Protein AF-A0A226DLT6-F1 (afdb_monomer_lite)

Radius of gyration: 21.84 Å; chains: 1; bounding box: 53×70×55 Å

InterPro domains:
  IPR007541 Uncharacterised protein family, basic secretory protein [PF04450] (184-295)
  IPR011024 Gamma-crystallin-like [SSF49695] (15-74)

pLDDT: mean 81.47, std 16.36, range [29.02, 97.88]

Secondary structure (DSSP, 8-state):
------------------EEEEESSGGG-SSEEEEE-SS-EE-GGGTTT--EEEESS-EEEESSGGG-SSEEEE-SSEEEEGGGGT-TT---EEEETT-----S--EEEEE-TT---HHHHHHHHHHHHHHHHHHHHHHHHH--TTPPP-SEEEEEEETT-SSSEEEEGGGTEEEEEHHHHHH-TT--HHHHHHHHHHHH---TT--HHHHHHHHHHIIIIIIS--SS-PPPPGGGGGSTTGGGGHHHHHHHHHHHHTTTT--HHHHHHHHHHHT---TTHHHHHHSS-HHHHHHHHHH-SSS-SS--

Sequence (308 aa):
MSAFYILLVVLAPTVIGQEATIYDDVFYNGASIRVQIGSCRNIFDFNDRASSIKTDACIRLWEHADCTGRRLDVNSPGDDNLVNDDFNDALTSVSDCRIGGVSENLEIEFDYSKDSDPRLKEYANKVKPIMQSWFPLLQNILTTPFSRQLDKLKVNFDPNSEHIAAAYYWEKRIEMRSSFVTENMDDTGVMIHELTHVVQNPQGRCPGWVVEGFAEYTRRWHYEPRTTANKPRASDHMNKIEPYLGDWLLAYLESVTGPPGKPYMYLINRKCQEGTWYDNFIKDMTGKSELEWWNQMLTDNAFPWKRV

Foldseek 3Di:
DDDDDDPPPPPDPDPPFWKKKFALAFPRDHDIDIDRAWFKDFPQVCALRTFKMATQAWKKFAQDHLRDDDIDIPHHRDIDTCVVVVCHRRGTIMHHPLLPALPLAEAEAEDCPQPDPVLSVVLCVVLVVVCSVCSSNLCRLQPGNLWDHHRYAYEYAHCPDPDCKAADLVVSYIYHNNVSCSVCSPPSLVVQLNSSLNRLVFAACQDLLLSLLSSLLCSCVPPVPDQDDDDDDLCCCVDPNNNNCSVLLVLLCCVVCPDDDAPPSRVSSVCRSVNPDDQCVCCVRPVDHSSRSVVVSSVDPPPPPGDD

Structure (mmCIF, N/CA/C/O backbone):
data_AF-A0A226DLT6-F1
#
_entry.id   AF-A0A226DLT6-F1
#
loop_
_atom_site.group_PDB
_atom_site.id
_atom_site.type_symbol
_atom_site.label_atom_id
_atom_site.label_alt_id
_atom_site.label_comp_id
_atom_site.label_asym_id
_atom_site.label_entity_id
_atom_site.label_seq_id
_atom_site.pdbx_PDB_ins_code
_atom_site.Cartn_x
_atom_site.Cartn_y
_atom_site.Cartn_z
_atom_site.occupancy
_atom_site.B_iso_or_equiv
_atom_site.auth_seq_id
_atom_site.auth_comp_id
_atom_site.auth_asym_id
_atom_site.auth_atom_id
_atom_site.pdbx_PDB_model_num
ATOM 1 N N . MET A 1 1 ? -18.362 49.593 28.408 1.00 39.72 1 MET A N 1
ATOM 2 C CA . MET A 1 1 ? -18.561 48.766 27.200 1.00 39.72 1 MET A CA 1
ATOM 3 C C . MET A 1 1 ? -17.960 47.400 27.489 1.00 39.72 1 MET A C 1
ATOM 5 O O . MET A 1 1 ? -16.745 47.277 27.463 1.00 39.72 1 MET A O 1
ATOM 9 N N . SER A 1 2 ? -18.784 46.424 27.878 1.00 34.25 2 SER A N 1
ATOM 10 C CA . SER A 1 2 ? -18.337 45.048 28.138 1.00 34.25 2 SER A CA 1
ATOM 11 C C . SER A 1 2 ? -18.540 44.223 26.873 1.00 34.25 2 SER A C 1
ATOM 13 O O . SER A 1 2 ? -19.664 44.127 26.386 1.00 34.25 2 SER A O 1
ATOM 15 N N . ALA A 1 3 ? -17.461 43.666 26.330 1.00 37.44 3 ALA A N 1
ATOM 16 C CA . ALA A 1 3 ? -17.515 42.760 25.192 1.00 37.44 3 ALA A CA 1
ATOM 17 C C . ALA A 1 3 ? -17.852 41.344 25.685 1.00 37.44 3 ALA A C 1
ATOM 19 O O . ALA A 1 3 ? -17.086 40.744 26.437 1.00 37.44 3 ALA A O 1
ATOM 20 N N . PHE A 1 4 ? -19.009 40.829 25.274 1.00 35.97 4 PHE A N 1
ATOM 21 C CA . PHE A 1 4 ? -19.364 39.420 25.419 1.00 35.97 4 PHE A CA 1
ATOM 22 C C . PHE A 1 4 ? -18.650 38.622 24.323 1.00 35.97 4 PHE A C 1
ATOM 24 O O . PHE A 1 4 ? -18.905 38.832 23.139 1.00 35.97 4 PHE A O 1
ATOM 31 N N . TYR A 1 5 ? -17.769 37.701 24.711 1.00 33.47 5 TYR A N 1
ATOM 32 C CA . TYR A 1 5 ? -17.246 36.684 23.803 1.00 33.47 5 TYR A CA 1
ATOM 33 C C . TYR A 1 5 ? -18.268 35.549 23.699 1.00 33.47 5 TYR A C 1
ATOM 35 O O . TYR A 1 5 ? -18.544 34.859 24.679 1.00 33.47 5 TYR A O 1
ATOM 43 N N . ILE A 1 6 ? -18.844 35.368 22.511 1.00 34.78 6 ILE A N 1
ATOM 44 C CA . ILE A 1 6 ? -19.665 34.202 22.182 1.00 34.78 6 ILE A CA 1
ATOM 45 C C . ILE A 1 6 ? -18.706 33.049 21.876 1.00 34.78 6 ILE A C 1
ATOM 47 O O . ILE A 1 6 ? -18.005 33.062 20.866 1.00 34.78 6 ILE A O 1
ATOM 51 N N . LEU A 1 7 ? -18.659 32.066 22.775 1.00 30.94 7 LEU A N 1
ATOM 52 C CA . LEU A 1 7 ? -17.950 30.808 22.575 1.00 30.94 7 LEU A CA 1
ATOM 53 C C . LEU A 1 7 ? -18.735 29.964 21.558 1.00 30.94 7 LEU A C 1
ATOM 55 O O . LEU A 1 7 ? -19.758 29.366 21.888 1.00 30.94 7 LEU A O 1
ATOM 59 N N . LEU A 1 8 ? -18.276 29.946 20.308 1.00 29.02 8 LEU A N 1
ATOM 60 C CA . LEU A 1 8 ? -18.810 29.078 19.260 1.00 29.02 8 LEU A CA 1
ATOM 61 C C . LEU A 1 8 ? -18.246 27.664 19.466 1.00 29.02 8 LEU A C 1
ATOM 63 O O . LEU A 1 8 ? -17.109 27.372 19.101 1.00 29.02 8 LEU A O 1
ATOM 67 N N . VAL A 1 9 ? -19.034 26.790 20.093 1.00 31.17 9 VAL A N 1
ATOM 68 C CA . VAL A 1 9 ? -18.732 25.357 20.189 1.00 31.17 9 VAL A CA 1
ATOM 69 C C . VAL A 1 9 ? -19.038 24.729 18.831 1.00 31.17 9 VAL A C 1
ATOM 71 O O . VAL A 1 9 ? -20.192 24.465 18.499 1.00 31.17 9 VAL A O 1
ATOM 74 N N . VAL A 1 10 ? -18.002 24.522 18.020 1.00 33.75 10 VAL A N 1
ATOM 75 C CA . VAL A 1 10 ? -18.097 23.727 16.792 1.00 33.75 10 VAL A CA 1
ATOM 76 C C . VAL A 1 10 ? -18.113 22.257 17.205 1.00 33.75 10 VAL A C 1
ATOM 78 O O . VAL A 1 10 ? -17.078 21.681 17.530 1.00 33.75 10 VAL A O 1
ATOM 81 N N . LEU A 1 11 ? -19.301 21.654 17.234 1.00 32.31 11 LEU A N 1
ATOM 82 C CA . LEU A 1 11 ? -19.445 20.203 17.324 1.00 32.31 11 LEU A CA 1
ATOM 83 C C . LEU A 1 11 ? -18.968 19.613 15.993 1.00 32.31 11 LEU A C 1
ATOM 85 O O . LEU A 1 11 ? -19.696 19.635 15.002 1.00 32.31 11 LEU A O 1
ATOM 89 N N . ALA A 1 12 ? -17.725 19.134 15.954 1.00 31.50 12 ALA A N 1
ATOM 90 C CA . ALA A 1 12 ? -17.260 18.310 14.849 1.00 31.50 12 ALA A CA 1
ATOM 91 C C . ALA A 1 12 ? -18.140 17.047 14.803 1.00 31.50 12 ALA A C 1
ATOM 93 O O . ALA A 1 12 ? -18.265 16.378 15.834 1.00 31.50 12 ALA A O 1
ATOM 94 N N . PRO A 1 13 ? -18.779 16.712 13.668 1.00 32.47 13 PRO A N 1
ATOM 95 C CA . PRO A 1 13 ? -19.494 15.453 13.560 1.00 32.47 13 PRO A CA 1
ATOM 96 C C . PRO A 1 13 ? -18.486 14.326 13.786 1.00 32.47 13 PRO A C 1
ATOM 98 O O . PRO A 1 13 ? -17.507 14.197 13.049 1.00 32.47 13 PRO A O 1
ATOM 101 N N . THR A 1 14 ? -18.704 13.526 14.829 1.00 35.00 14 THR A N 1
ATOM 102 C CA . THR A 1 14 ? -18.002 12.258 14.992 1.00 35.00 14 THR A CA 1
ATOM 103 C C . THR A 1 14 ? -18.276 11.445 13.738 1.00 35.00 14 THR A C 1
ATOM 105 O O . THR A 1 14 ? -19.427 11.130 13.443 1.00 35.00 14 THR A O 1
ATOM 108 N N . VAL A 1 15 ? -17.232 11.155 12.961 1.00 38.16 15 VAL A N 1
ATOM 109 C CA . VAL A 1 15 ? -17.314 10.191 11.864 1.00 38.16 15 VAL A CA 1
ATOM 110 C C . VAL A 1 15 ? -17.571 8.843 12.525 1.00 38.16 15 VAL A C 1
ATOM 112 O O . VAL A 1 15 ? -16.645 8.199 13.007 1.00 38.16 15 VAL A O 1
ATOM 115 N N . ILE A 1 16 ? -18.844 8.472 12.648 1.00 46.16 16 ILE A N 1
ATOM 116 C CA . ILE A 1 16 ? -19.249 7.158 13.135 1.00 46.16 16 ILE A CA 1
ATOM 117 C C . ILE A 1 16 ? -18.768 6.172 12.068 1.00 46.16 16 ILE A C 1
ATOM 119 O O . ILE A 1 16 ? -19.193 6.247 10.913 1.00 46.16 16 ILE A O 1
ATOM 123 N N . GLY A 1 17 ? -17.794 5.332 12.422 1.00 56.22 17 GLY A N 1
ATOM 124 C CA . GLY A 1 17 ? -17.415 4.199 11.587 1.00 56.22 17 GLY A CA 1
ATOM 125 C C . GLY A 1 17 ? -18.631 3.295 11.421 1.00 56.22 17 GLY A C 1
ATOM 126 O O . GLY A 1 17 ? -19.366 3.080 12.379 1.00 56.22 17 GLY A O 1
ATOM 127 N N . GLN A 1 18 ? -18.887 2.843 10.196 1.00 72.25 18 GLN A N 1
ATOM 128 C CA . GLN A 1 18 ? -19.936 1.857 9.947 1.00 72.25 18 GLN A CA 1
ATOM 129 C C . GLN A 1 18 ? -19.535 0.558 10.648 1.00 72.25 18 GLN A C 1
ATOM 131 O O . GLN A 1 18 ? -18.369 0.166 10.576 1.00 72.25 18 GLN A O 1
ATOM 136 N N . GLU A 1 19 ? -20.461 -0.096 11.340 1.00 82.38 19 GLU A N 1
ATOM 137 C CA . GLU A 1 19 ? -20.169 -1.288 12.138 1.00 82.38 19 GLU A CA 1
ATOM 138 C C . GLU A 1 19 ? -21.041 -2.466 11.691 1.00 82.38 19 GLU A C 1
ATOM 140 O O . GLU A 1 19 ? -22.207 -2.321 11.323 1.00 82.38 19 GLU A O 1
ATOM 145 N N . ALA A 1 20 ? -20.481 -3.670 11.760 1.00 88.00 20 ALA A N 1
ATOM 146 C CA . ALA A 1 20 ? -21.267 -4.894 11.772 1.00 88.00 20 ALA A CA 1
ATOM 147 C C . ALA A 1 20 ? -20.958 -5.710 13.025 1.00 88.00 20 ALA A C 1
ATOM 149 O O . ALA A 1 20 ? -19.833 -5.719 13.530 1.00 88.00 20 ALA A O 1
ATOM 150 N N . THR A 1 21 ? -21.969 -6.408 13.525 1.00 91.19 21 THR A N 1
ATOM 151 C CA . THR A 1 21 ? -21.819 -7.435 14.553 1.00 91.19 21 THR A CA 1
ATOM 152 C C . THR A 1 21 ? -22.050 -8.790 13.905 1.00 91.19 21 THR A C 1
ATOM 154 O O . THR A 1 21 ? -23.121 -9.032 13.356 1.00 91.19 21 THR A O 1
ATOM 157 N N . ILE A 1 22 ? -21.040 -9.652 13.950 1.00 91.50 22 ILE A N 1
ATOM 158 C CA . ILE A 1 22 ? -21.063 -10.999 13.373 1.00 91.50 22 ILE A CA 1
ATOM 159 C C . ILE A 1 22 ? -21.208 -11.993 14.520 1.00 91.50 22 ILE A C 1
ATOM 161 O O . ILE A 1 22 ? -20.534 -11.839 15.540 1.00 91.50 22 ILE A O 1
ATOM 165 N N . TYR A 1 23 ? -22.076 -12.984 14.351 1.00 93.38 23 TYR A N 1
ATOM 166 C CA . TYR A 1 23 ? -22.466 -13.967 15.359 1.00 93.38 23 TYR A CA 1
ATOM 167 C C . TYR A 1 23 ? -22.125 -15.384 14.901 1.00 93.38 23 TYR A C 1
ATOM 169 O O . TYR A 1 23 ? -22.200 -15.674 13.703 1.00 93.38 23 TYR A O 1
ATOM 177 N N . ASP A 1 24 ? -21.752 -16.253 15.844 1.00 92.69 24 ASP A N 1
ATOM 178 C CA . ASP A 1 24 ? -21.372 -17.642 15.552 1.00 92.69 24 ASP A CA 1
ATOM 179 C C . ASP A 1 24 ? -22.538 -18.635 15.568 1.00 92.69 24 ASP A C 1
ATOM 181 O O . ASP A 1 24 ? -22.347 -19.829 15.371 1.00 92.69 24 ASP A O 1
ATOM 185 N N . ASP A 1 25 ? -23.748 -18.129 15.788 1.00 90.19 25 ASP A N 1
ATOM 186 C CA . ASP A 1 25 ? -24.990 -18.882 15.700 1.00 90.19 25 ASP A CA 1
ATOM 187 C C . ASP A 1 25 ? -26.012 -18.098 14.865 1.00 90.19 25 ASP A C 1
ATOM 189 O O . ASP A 1 25 ? -25.883 -16.890 14.610 1.00 90.19 25 ASP A O 1
ATOM 193 N N . VAL A 1 26 ? -27.040 -18.795 14.403 1.00 87.81 26 VAL A N 1
ATOM 194 C CA . VAL A 1 26 ? -28.162 -18.211 13.675 1.00 87.81 26 VAL A CA 1
ATOM 195 C C . VAL A 1 26 ? -29.003 -17.313 14.580 1.00 87.81 26 VAL A C 1
ATOM 197 O O . VAL A 1 26 ? -29.044 -17.448 15.807 1.00 87.81 26 VAL A O 1
ATOM 200 N N . PHE A 1 27 ? -29.730 -16.389 13.958 1.00 88.50 27 PHE A N 1
ATOM 201 C CA . PHE A 1 27 ? -30.630 -15.452 14.630 1.00 88.50 27 PHE A CA 1
ATOM 202 C C . PHE A 1 27 ? -29.934 -14.587 15.691 1.00 88.50 27 PHE A C 1
ATOM 204 O O . PHE A 1 27 ? -30.555 -14.213 16.688 1.00 88.50 27 PHE A O 1
ATOM 211 N N . TYR A 1 28 ? -28.667 -14.233 15.453 1.00 90.06 28 TYR A N 1
ATOM 212 C CA . TYR A 1 28 ? -27.890 -13.286 16.262 1.00 90.06 28 TYR A CA 1
ATOM 213 C C . TYR A 1 28 ? -27.634 -13.767 17.691 1.00 90.06 28 TYR A C 1
ATOM 215 O O . TYR A 1 28 ? -27.614 -12.974 18.637 1.00 90.06 28 TYR A O 1
ATOM 223 N N . ASN A 1 29 ? -27.473 -15.079 17.843 1.00 88.75 29 ASN A N 1
ATOM 224 C CA . ASN A 1 29 ? -27.160 -15.725 19.109 1.00 88.75 29 ASN A CA 1
ATOM 225 C C . ASN A 1 29 ? -25.672 -16.080 19.195 1.00 88.75 29 ASN A C 1
ATOM 227 O O . ASN A 1 29 ? -24.908 -15.877 18.256 1.00 88.75 29 ASN A O 1
ATOM 231 N N . GLY A 1 30 ? -25.268 -16.610 20.348 1.00 92.06 30 GLY A N 1
ATOM 232 C CA . GLY A 1 30 ? -23.916 -17.118 20.546 1.00 92.06 30 GLY A CA 1
ATOM 233 C C . GLY A 1 30 ? -22.874 -16.032 20.819 1.00 92.06 30 GLY A C 1
ATOM 234 O O . GLY A 1 30 ? -23.179 -14.941 21.315 1.00 92.06 30 GLY A O 1
ATOM 235 N N . ALA A 1 31 ? -21.615 -16.373 20.568 1.00 92.00 31 ALA A N 1
ATOM 236 C CA . ALA A 1 31 ? -20.517 -15.426 20.625 1.00 92.00 31 ALA A CA 1
ATOM 237 C C . ALA A 1 31 ? -20.622 -14.447 19.453 1.00 92.00 31 ALA A C 1
ATOM 239 O O . ALA A 1 31 ? -21.138 -14.766 18.386 1.00 92.00 31 ALA A O 1
ATOM 240 N N . SER A 1 32 ? -20.107 -13.235 19.648 1.00 92.50 32 SER A N 1
ATOM 241 C CA . SER A 1 32 ? -20.144 -12.217 18.605 1.00 92.50 32 SER A CA 1
ATOM 242 C C . SER A 1 32 ? -18.880 -11.382 18.582 1.00 92.50 32 SER A C 1
ATOM 244 O O . SER A 1 32 ? -18.298 -11.111 19.637 1.00 92.50 32 SER A O 1
ATOM 246 N N . ILE A 1 33 ? -18.523 -10.893 17.401 1.00 89.06 33 ILE A N 1
ATOM 247 C CA . ILE A 1 33 ? -17.489 -9.877 17.217 1.00 89.06 33 ILE A CA 1
ATOM 248 C C . ILE A 1 33 ? -18.081 -8.630 16.575 1.00 89.06 33 ILE A C 1
ATOM 250 O O . ILE A 1 33 ? -18.960 -8.705 15.720 1.00 89.06 33 ILE A O 1
ATOM 254 N N . ARG A 1 34 ? -17.567 -7.465 16.972 1.00 88.44 34 ARG A N 1
ATOM 255 C CA . ARG A 1 34 ? -17.839 -6.208 16.272 1.00 88.44 34 ARG A CA 1
ATOM 256 C C . ARG A 1 34 ? -16.706 -5.902 15.313 1.00 88.44 34 ARG A C 1
ATOM 258 O O . ARG A 1 34 ? -15.533 -5.900 15.696 1.00 88.44 34 ARG A O 1
ATOM 265 N N . VAL A 1 35 ? -17.067 -5.607 14.078 1.00 83.69 35 VAL A N 1
ATOM 266 C CA . VAL A 1 35 ? -16.145 -5.226 13.016 1.00 83.69 35 VAL A CA 1
ATOM 267 C C . VAL A 1 35 ? -16.505 -3.843 12.506 1.00 83.69 35 VAL A C 1
ATOM 269 O O . VAL A 1 35 ? -17.653 -3.551 12.193 1.00 83.69 35 VAL A O 1
ATOM 272 N N . GLN A 1 36 ? -15.494 -2.984 12.425 1.00 78.88 36 GLN A N 1
ATOM 273 C CA . GLN A 1 36 ? -15.599 -1.734 11.686 1.00 78.88 36 GLN A CA 1
ATOM 274 C C . GLN A 1 36 ? -15.559 -2.064 10.196 1.00 78.88 36 GLN A C 1
ATOM 276 O O . GLN A 1 36 ? -14.626 -2.728 9.738 1.00 78.88 36 GLN A O 1
ATOM 281 N N . ILE A 1 37 ? -16.556 -1.596 9.461 1.00 72.06 37 ILE A N 1
ATOM 282 C CA . ILE A 1 37 ? -16.660 -1.724 8.012 1.00 72.06 37 ILE A CA 1
ATOM 283 C C . ILE A 1 37 ? -15.729 -0.681 7.382 1.00 72.06 37 ILE A C 1
ATOM 285 O O . ILE A 1 37 ? -15.829 0.520 7.647 1.00 72.06 37 ILE A O 1
ATOM 289 N N . GLY A 1 38 ? -14.781 -1.153 6.574 1.00 72.31 38 GLY A N 1
ATOM 290 C CA . GLY A 1 38 ? -13.712 -0.339 5.995 1.00 72.31 38 GLY A CA 1
ATOM 291 C C . GLY A 1 38 ? -12.896 -1.122 4.968 1.00 72.31 38 GLY A C 1
ATOM 292 O O . GLY A 1 38 ? -13.475 -1.833 4.149 1.00 72.31 38 GLY A O 1
ATOM 293 N N . SER A 1 39 ? -11.564 -0.994 5.001 1.00 69.25 39 SER A N 1
ATOM 294 C CA . SER A 1 39 ? -10.658 -1.811 4.175 1.00 69.25 39 SER A CA 1
ATOM 295 C C . SER A 1 39 ? -10.851 -3.307 4.414 1.00 69.25 39 SER A C 1
ATOM 297 O O . SER A 1 39 ? -11.440 -3.718 5.417 1.00 69.25 39 SER A O 1
ATOM 299 N N . CYS A 1 40 ? -10.306 -4.114 3.503 1.00 74.94 40 CYS A N 1
ATOM 300 C CA . CYS A 1 40 ? -10.227 -5.547 3.713 1.00 74.94 40 CYS A CA 1
ATOM 301 C C . CYS A 1 40 ? -9.586 -5.871 5.069 1.00 74.94 40 CYS A C 1
ATOM 303 O O . CYS A 1 40 ? -8.559 -5.291 5.435 1.00 74.94 40 CYS A O 1
ATOM 305 N N . ARG A 1 41 ? -10.188 -6.796 5.815 1.00 77.56 41 ARG A N 1
ATOM 306 C CA . ARG A 1 41 ? -9.676 -7.240 7.107 1.00 77.56 41 ARG A CA 1
ATOM 307 C C . ARG A 1 41 ? -9.980 -8.709 7.358 1.00 77.56 41 ARG A C 1
ATOM 309 O O . ARG A 1 41 ? -11.137 -9.116 7.334 1.00 77.56 41 ARG A O 1
ATOM 316 N N . ASN A 1 42 ? -8.949 -9.455 7.742 1.00 76.69 42 ASN A N 1
ATOM 317 C CA . ASN A 1 42 ? -9.084 -10.810 8.270 1.00 76.69 42 ASN A CA 1
ATOM 318 C C . ASN A 1 42 ? -9.693 -10.808 9.676 1.00 76.69 42 ASN A C 1
ATOM 320 O O . ASN A 1 42 ? -9.336 -9.982 10.525 1.00 76.69 42 ASN A O 1
ATOM 324 N N . ILE A 1 43 ? -10.585 -11.760 9.933 1.00 81.88 43 ILE A N 1
ATOM 325 C CA . ILE A 1 43 ? -11.261 -11.951 11.219 1.00 81.88 43 ILE A CA 1
ATOM 326 C C . ILE A 1 43 ? -10.957 -13.340 11.785 1.00 81.88 43 ILE A C 1
ATOM 328 O O . ILE A 1 43 ? -11.857 -14.097 12.121 1.00 81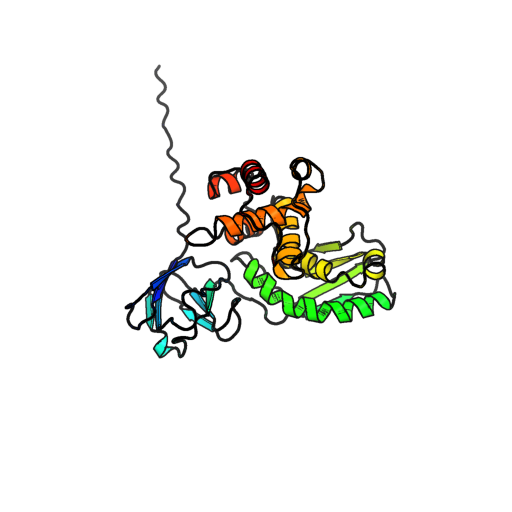.88 43 ILE A O 1
ATOM 332 N N . PHE A 1 44 ? -9.666 -13.667 11.911 1.00 73.69 44 PHE A N 1
ATOM 333 C CA . PHE A 1 44 ? -9.192 -15.006 12.288 1.00 73.69 44 PHE A CA 1
ATOM 334 C C . PHE A 1 44 ? -9.783 -15.554 13.596 1.00 73.69 44 PHE A C 1
ATOM 336 O O . PHE A 1 44 ? -10.025 -16.753 13.698 1.00 73.69 44 PHE A O 1
ATOM 343 N N . ASP A 1 45 ? -10.097 -14.688 14.563 1.00 72.50 45 ASP A N 1
ATOM 344 C CA . ASP A 1 45 ? -10.740 -15.083 15.829 1.00 72.50 45 ASP A CA 1
ATOM 345 C C . ASP A 1 45 ? -12.187 -15.598 15.648 1.00 72.50 45 ASP A C 1
ATOM 347 O O . ASP A 1 45 ? -12.797 -16.131 16.579 1.00 72.50 45 ASP A O 1
ATOM 351 N N . PHE A 1 46 ? -12.740 -15.431 14.447 1.00 76.44 46 PHE A N 1
ATOM 352 C CA . PHE A 1 46 ? -14.099 -15.787 14.045 1.00 76.44 46 PHE A CA 1
ATOM 353 C C . PHE A 1 46 ? -14.146 -16.556 12.715 1.00 76.44 46 PHE A C 1
ATOM 355 O O . PHE A 1 46 ? -15.206 -16.662 12.098 1.00 76.44 46 PHE A O 1
ATOM 362 N N . ASN A 1 47 ? -12.991 -17.081 12.291 1.00 79.12 47 ASN A N 1
ATOM 363 C CA . ASN A 1 47 ? -12.828 -17.848 11.064 1.00 79.12 47 ASN A CA 1
ATOM 364 C C . ASN A 1 47 ? -13.746 -19.071 11.046 1.00 79.12 47 ASN A C 1
ATOM 366 O O . ASN A 1 47 ? -13.746 -19.826 12.019 1.00 79.12 47 ASN A O 1
ATOM 370 N N . ASP A 1 48 ? -14.465 -19.274 9.945 1.00 83.19 48 ASP A N 1
ATOM 371 C CA . ASP A 1 48 ? -15.337 -20.433 9.712 1.00 83.19 48 ASP A CA 1
ATOM 372 C C . ASP A 1 48 ? -16.363 -20.679 10.828 1.00 83.19 48 ASP A C 1
ATOM 374 O O . ASP A 1 48 ? -16.666 -21.811 11.199 1.00 83.19 48 ASP A O 1
ATOM 378 N N . ARG A 1 49 ? -16.862 -19.592 11.424 1.00 88.31 49 ARG A N 1
ATOM 379 C CA . ARG A 1 49 ? -17.853 -19.655 12.509 1.00 88.31 49 ARG A CA 1
ATOM 380 C C . ARG A 1 49 ? -19.076 -18.788 12.276 1.00 88.31 49 ARG A C 1
ATOM 382 O O . ARG A 1 49 ? -20.044 -18.901 13.010 1.00 88.31 49 ARG A O 1
ATOM 389 N N . ALA A 1 50 ? -19.020 -17.850 11.333 1.00 89.88 50 ALA A N 1
ATOM 390 C CA . ALA A 1 50 ? -20.089 -16.876 11.170 1.00 89.88 50 ALA A CA 1
ATOM 391 C C . ALA A 1 50 ? -21.367 -17.534 10.635 1.00 89.88 50 ALA A C 1
ATOM 393 O O . ALA A 1 50 ? -21.374 -18.097 9.542 1.00 89.88 50 ALA A O 1
ATOM 394 N N . SER A 1 51 ? -22.458 -17.371 11.380 1.00 91.69 51 SER A N 1
ATOM 395 C CA . SER A 1 51 ? -23.777 -17.923 11.050 1.00 91.69 51 SER A CA 1
ATOM 396 C C . SER A 1 51 ? -24.846 -16.837 10.865 1.00 91.69 51 SER A C 1
ATOM 398 O O . SER A 1 51 ? -25.828 -17.038 10.146 1.00 91.69 51 SER A O 1
ATOM 400 N N . SER A 1 52 ? -24.667 -15.653 11.463 1.00 91.94 52 SER A N 1
ATOM 401 C CA . SER A 1 52 ? -25.542 -14.494 11.235 1.00 91.94 52 SER A CA 1
ATOM 402 C C . SER A 1 52 ? -24.821 -13.158 11.435 1.00 91.94 52 SER A C 1
ATOM 404 O O . SER A 1 52 ? -23.752 -13.087 12.048 1.00 91.94 52 SER A O 1
ATOM 406 N N . ILE A 1 53 ? -25.383 -12.082 10.886 1.00 91.44 53 ILE A N 1
ATOM 407 C CA . ILE A 1 53 ? -24.782 -10.747 10.904 1.00 91.44 53 ILE A CA 1
ATOM 408 C C . ILE A 1 53 ? -25.835 -9.650 11.070 1.00 91.44 53 ILE A C 1
ATOM 410 O O . ILE A 1 53 ? -26.912 -9.698 10.481 1.00 91.44 53 ILE A O 1
ATOM 414 N N . LYS A 1 54 ? -25.493 -8.634 11.865 1.00 90.69 54 LYS A N 1
ATOM 415 C CA . LYS A 1 54 ? -26.221 -7.366 11.957 1.00 90.69 54 LYS A CA 1
ATOM 416 C C . LYS A 1 54 ? -25.354 -6.239 11.451 1.00 90.69 54 LYS A C 1
ATOM 418 O O . LYS A 1 54 ? -24.232 -6.080 11.932 1.00 90.69 54 LYS A O 1
ATOM 423 N N . THR A 1 55 ? -25.873 -5.412 10.560 1.00 86.19 55 THR A N 1
ATOM 424 C CA . THR A 1 55 ? -25.151 -4.227 10.093 1.00 86.19 55 THR A CA 1
ATOM 425 C C . THR A 1 55 ? -26.099 -3.071 9.811 1.00 86.19 55 THR A C 1
ATOM 427 O O . THR A 1 55 ? -27.282 -3.278 9.549 1.00 86.19 55 THR A O 1
ATOM 430 N N . ASP A 1 56 ? -25.590 -1.846 9.907 1.00 79.31 56 ASP A N 1
ATOM 431 C CA . ASP A 1 56 ? -26.278 -0.609 9.535 1.00 79.31 56 ASP A CA 1
ATOM 432 C C . ASP A 1 56 ? -25.842 -0.075 8.159 1.00 79.31 56 ASP A C 1
ATOM 434 O O . ASP A 1 56 ? -26.353 0.945 7.685 1.00 79.31 56 ASP A O 1
ATOM 438 N N . ALA A 1 57 ? -24.913 -0.769 7.503 1.00 75.69 57 ALA A N 1
ATOM 439 C CA . ALA A 1 57 ? -24.340 -0.389 6.227 1.00 75.69 57 ALA A CA 1
ATOM 440 C C . ALA A 1 57 ? -23.971 -1.620 5.397 1.00 75.69 57 ALA A C 1
ATOM 442 O O . ALA A 1 57 ? -24.107 -2.754 5.832 1.00 75.69 57 ALA A O 1
ATOM 443 N N . CYS A 1 58 ? -23.510 -1.404 4.169 1.00 82.56 58 CYS A N 1
ATOM 444 C CA . CYS A 1 58 ? -23.132 -2.529 3.333 1.00 82.56 58 CYS A CA 1
ATOM 445 C C . CYS A 1 58 ? -21.787 -3.116 3.766 1.00 82.56 58 CYS A C 1
ATOM 447 O O . CYS A 1 58 ? -20.771 -2.412 3.752 1.00 82.56 58 CYS A O 1
ATOM 449 N N . ILE A 1 59 ? -21.771 -4.413 4.061 1.00 86.88 59 ILE A N 1
ATOM 450 C CA . ILE A 1 59 ? -20.555 -5.183 4.319 1.00 86.88 59 ILE A CA 1
ATOM 451 C C . ILE A 1 59 ? -20.440 -6.337 3.324 1.00 86.88 59 ILE A C 1
ATOM 453 O O . ILE A 1 59 ? -21.407 -7.036 3.035 1.00 86.88 59 ILE A O 1
ATOM 457 N N . ARG A 1 60 ? -19.237 -6.532 2.790 1.00 88.19 60 ARG A N 1
ATOM 458 C CA . ARG A 1 60 ? -18.874 -7.677 1.964 1.00 88.19 60 ARG A CA 1
ATOM 459 C C . ARG A 1 60 ? -18.123 -8.690 2.814 1.00 88.19 60 ARG A C 1
ATOM 461 O O . ARG A 1 60 ? -17.138 -8.355 3.470 1.00 88.19 60 ARG A O 1
ATOM 468 N N . LEU A 1 61 ? -18.603 -9.919 2.772 1.00 90.06 61 LEU A N 1
ATOM 469 C CA . LEU A 1 61 ? -18.064 -11.095 3.435 1.00 90.06 61 LEU A CA 1
ATOM 470 C C . LEU A 1 61 ? -17.229 -11.894 2.438 1.00 90.06 61 LEU A C 1
ATOM 472 O O . LEU A 1 61 ? -17.622 -12.002 1.276 1.00 90.06 61 LEU A O 1
ATOM 476 N N . TRP A 1 62 ? -16.108 -12.454 2.881 1.00 88.12 62 TRP A N 1
ATOM 477 C CA . TRP A 1 62 ? -15.180 -13.205 2.039 1.00 88.12 62 TRP A CA 1
ATOM 478 C C . TRP A 1 62 ? -14.811 -14.543 2.666 1.00 88.12 62 TRP A C 1
ATOM 480 O O . TRP A 1 62 ? -14.540 -14.635 3.868 1.00 88.12 62 TRP A O 1
ATOM 490 N N . GLU A 1 63 ? -14.789 -15.564 1.818 1.00 86.50 63 GLU A N 1
ATOM 491 C CA . GLU A 1 63 ? -14.555 -16.951 2.206 1.00 86.50 63 GLU A CA 1
ATOM 492 C C . GLU A 1 63 ? -13.111 -17.205 2.638 1.00 86.50 63 GLU A C 1
ATOM 494 O O . GLU A 1 63 ? -12.834 -18.064 3.467 1.00 86.50 63 GLU A O 1
ATOM 499 N N . HIS A 1 64 ? -12.164 -16.457 2.078 1.00 75.19 64 HIS A N 1
ATOM 500 C CA . HIS A 1 64 ? -10.748 -16.625 2.367 1.00 75.19 64 HIS A CA 1
ATOM 501 C C . HIS A 1 64 ? -10.150 -15.376 2.998 1.00 75.19 64 HIS A C 1
ATOM 503 O O . HIS A 1 64 ? -10.767 -14.307 3.075 1.00 75.19 64 HIS A O 1
ATOM 509 N N . ALA A 1 65 ? -8.921 -15.535 3.480 1.00 65.25 65 ALA A N 1
ATOM 510 C CA . ALA A 1 65 ? -8.127 -14.421 3.951 1.00 65.25 65 ALA A CA 1
ATOM 511 C C . ALA A 1 65 ? -7.892 -13.419 2.817 1.00 65.25 65 ALA A C 1
ATOM 513 O O . ALA A 1 65 ? -7.966 -13.740 1.626 1.00 65.25 65 ALA A O 1
ATOM 514 N N . ASP A 1 66 ? -7.623 -12.189 3.224 1.00 64.69 66 ASP A N 1
ATOM 515 C CA . ASP A 1 66 ? -7.263 -11.084 2.357 1.00 64.69 66 ASP A CA 1
ATOM 516 C C . ASP A 1 66 ? -8.334 -10.852 1.288 1.00 64.69 66 ASP A C 1
ATOM 518 O O . ASP A 1 66 ? -8.034 -10.625 0.126 1.00 64.69 66 ASP A O 1
ATOM 522 N N . CYS A 1 67 ? -9.608 -10.947 1.665 1.00 73.50 67 CYS A N 1
ATOM 523 C CA . CYS A 1 67 ? -10.740 -10.619 0.805 1.00 73.50 67 CYS A CA 1
ATOM 524 C C . CYS A 1 67 ? -10.671 -11.281 -0.571 1.00 73.50 67 CYS A C 1
ATOM 526 O O . CYS A 1 67 ? -10.865 -10.644 -1.608 1.00 73.50 67 CYS A O 1
ATOM 528 N N . THR A 1 68 ? -10.349 -12.571 -0.557 1.00 67.12 68 THR A N 1
ATOM 529 C CA . THR A 1 68 ? -10.297 -13.427 -1.737 1.00 67.12 68 THR A CA 1
ATOM 530 C C . THR A 1 68 ? -11.347 -14.534 -1.644 1.00 67.12 68 THR A C 1
ATOM 532 O O . THR A 1 68 ? -12.009 -14.714 -0.618 1.00 67.12 68 THR A O 1
ATOM 535 N N . GLY A 1 69 ? -11.507 -15.286 -2.733 1.00 75.50 69 GLY A N 1
ATOM 536 C CA . GLY A 1 69 ? -12.457 -16.393 -2.803 1.00 75.50 69 GLY A CA 1
ATOM 537 C C . GLY A 1 69 ? -13.895 -15.931 -3.021 1.00 75.50 69 GLY A C 1
ATOM 538 O O . GLY A 1 69 ? -14.155 -14.851 -3.565 1.00 75.50 69 GLY A O 1
ATOM 539 N N . ARG A 1 70 ? -14.847 -16.780 -2.630 1.00 83.94 70 ARG A N 1
ATOM 540 C CA . ARG A 1 70 ? -16.270 -16.465 -2.745 1.00 83.94 70 ARG A CA 1
ATOM 541 C C . ARG A 1 70 ? -16.631 -15.288 -1.841 1.00 83.94 70 ARG A C 1
ATOM 543 O O . ARG A 1 70 ? -16.069 -15.118 -0.760 1.00 83.94 70 ARG A O 1
ATOM 550 N N . ARG A 1 71 ? -17.598 -14.484 -2.287 1.00 88.62 71 ARG A N 1
ATOM 551 C CA . ARG A 1 71 ? -18.054 -13.293 -1.566 1.00 88.62 71 ARG A CA 1
ATOM 552 C C . ARG A 1 71 ? -19.567 -13.203 -1.457 1.00 88.62 71 ARG A C 1
ATOM 554 O O . ARG A 1 71 ? -20.270 -13.632 -2.372 1.00 88.62 71 ARG A O 1
ATOM 561 N N . LEU A 1 72 ? -20.032 -12.576 -0.383 1.00 88.75 72 LEU A N 1
ATOM 562 C CA . LEU A 1 72 ? -21.432 -12.234 -0.154 1.00 88.75 72 LEU A CA 1
ATOM 563 C C . LEU A 1 72 ? -21.540 -10.765 0.261 1.00 88.75 72 LEU A C 1
ATOM 565 O O . LEU A 1 72 ? -20.915 -10.344 1.232 1.00 88.75 72 LEU A O 1
ATOM 569 N N . ASP A 1 73 ? -22.343 -9.994 -0.470 1.00 87.75 73 ASP A N 1
ATOM 570 C CA . ASP A 1 73 ? -22.609 -8.593 -0.147 1.00 87.75 73 ASP A CA 1
ATOM 571 C C . ASP A 1 73 ? -23.907 -8.502 0.657 1.00 87.75 73 ASP A C 1
ATOM 573 O O . ASP A 1 73 ? -25.000 -8.732 0.133 1.00 87.75 73 ASP A O 1
ATOM 577 N N . VAL A 1 74 ? -23.782 -8.123 1.923 1.00 88.06 74 VAL A N 1
ATOM 578 C CA . VAL A 1 74 ? -24.893 -7.883 2.844 1.00 88.06 74 VAL A CA 1
ATOM 579 C C . VAL A 1 74 ? -25.299 -6.419 2.680 1.00 88.06 74 VAL A C 1
ATOM 581 O O . VAL A 1 74 ? -24.641 -5.508 3.180 1.00 88.06 74 VAL A O 1
ATOM 584 N N . ASN A 1 75 ? -26.329 -6.191 1.860 1.00 71.06 75 ASN A N 1
ATOM 585 C CA . ASN A 1 75 ? -26.597 -4.911 1.190 1.00 71.06 75 ASN A CA 1
ATOM 586 C C . ASN A 1 75 ? -27.615 -3.987 1.885 1.00 71.06 75 ASN A C 1
ATOM 588 O O . ASN A 1 75 ? -28.114 -3.051 1.254 1.00 71.06 75 ASN A O 1
ATOM 592 N N . SER A 1 76 ? -27.984 -4.193 3.150 1.00 61.78 76 SER A N 1
ATOM 593 C CA . SER A 1 76 ? -28.985 -3.333 3.806 1.00 61.78 76 SER A CA 1
ATOM 594 C C . SER A 1 76 ? -28.828 -3.266 5.326 1.00 61.78 76 SER A C 1
ATOM 596 O O . SER A 1 76 ? -28.363 -4.236 5.916 1.00 61.78 76 SER A O 1
ATOM 598 N N . PRO A 1 77 ? -29.260 -2.157 5.970 1.00 56.62 77 PRO A N 1
ATOM 599 C CA . PRO A 1 77 ? -29.451 -2.110 7.413 1.00 56.62 77 PRO A CA 1
ATOM 600 C C . PRO A 1 77 ? -30.428 -3.217 7.807 1.00 56.62 77 PRO A C 1
ATOM 602 O O . PRO A 1 77 ? -31.605 -3.162 7.439 1.00 56.62 77 PRO A O 1
ATOM 605 N N . GLY A 1 78 ? -29.935 -4.250 8.475 1.00 58.91 78 GLY A N 1
ATOM 606 C CA . GLY A 1 78 ? -30.684 -5.487 8.580 1.00 58.91 78 GLY A CA 1
ATOM 607 C C . GLY A 1 78 ? -29.970 -6.594 9.333 1.00 58.91 78 GLY A C 1
ATOM 608 O O . GLY A 1 78 ? -28.794 -6.515 9.690 1.00 58.91 78 GLY A O 1
ATOM 609 N N . ASP A 1 79 ? -30.779 -7.604 9.585 1.00 66.88 79 ASP A N 1
ATOM 610 C CA . ASP A 1 79 ? -30.517 -8.814 10.332 1.00 66.88 79 ASP A CA 1
ATOM 611 C C . ASP A 1 79 ? -30.487 -9.931 9.264 1.00 66.88 79 ASP A C 1
ATOM 613 O O . ASP A 1 79 ? -31.557 -10.302 8.774 1.00 66.88 79 ASP A O 1
ATOM 617 N N . ASP A 1 80 ? -29.305 -10.463 8.914 1.00 77.50 80 ASP A N 1
ATOM 618 C CA . ASP A 1 80 ? -29.151 -11.557 7.935 1.00 77.50 80 ASP A CA 1
ATOM 619 C C . ASP A 1 80 ? -28.617 -12.861 8.557 1.00 77.50 80 ASP A C 1
ATOM 621 O O . ASP A 1 80 ? -27.707 -12.869 9.391 1.00 77.50 80 ASP A O 1
ATOM 625 N N . ASN A 1 81 ? -29.176 -13.992 8.111 1.00 85.19 81 ASN A N 1
ATOM 626 C CA . ASN A 1 81 ? -28.737 -15.345 8.468 1.00 85.19 81 ASN A CA 1
ATOM 627 C C . ASN A 1 81 ? -27.957 -15.965 7.307 1.00 85.19 81 ASN A C 1
ATOM 629 O O . ASN A 1 81 ? -28.550 -16.324 6.290 1.00 85.19 81 ASN A O 1
ATOM 633 N N . LEU A 1 82 ? -26.660 -16.194 7.511 1.00 86.06 82 LEU A N 1
ATOM 634 C CA . LEU A 1 82 ? -25.725 -16.634 6.469 1.00 86.06 82 LEU A CA 1
ATOM 635 C C . LEU A 1 82 ? -25.985 -18.067 5.983 1.00 86.06 82 LEU A C 1
ATOM 637 O O . LEU A 1 82 ? -25.579 -18.432 4.880 1.00 86.06 82 LEU A O 1
ATOM 641 N N . VAL A 1 83 ? -26.712 -18.864 6.773 1.00 78.62 83 VAL A N 1
ATOM 642 C CA . VAL A 1 83 ? -27.210 -20.198 6.389 1.00 78.62 83 VAL A CA 1
ATOM 643 C C . VAL A 1 83 ? -28.041 -20.155 5.113 1.00 78.62 83 VAL A C 1
ATOM 645 O O . VAL A 1 83 ? -27.953 -21.069 4.297 1.00 78.62 83 VAL A O 1
ATOM 648 N N . ASN A 1 84 ? -28.829 -19.099 4.915 1.00 80.50 84 ASN A N 1
ATOM 649 C CA . ASN A 1 84 ? -29.701 -19.001 3.747 1.00 80.50 84 ASN A CA 1
ATOM 650 C C . ASN A 1 84 ? -28.944 -18.598 2.473 1.00 80.50 84 ASN A C 1
ATOM 652 O O . ASN A 1 84 ? -29.458 -18.807 1.376 1.00 80.50 84 ASN A O 1
ATOM 656 N N . ASP A 1 85 ? -27.727 -18.075 2.624 1.00 79.88 85 ASP A N 1
ATOM 657 C CA . ASP A 1 85 ? -26.890 -17.547 1.544 1.00 79.88 85 ASP A CA 1
ATOM 658 C C . ASP A 1 85 ? -25.694 -18.458 1.219 1.00 79.88 85 ASP A C 1
ATOM 660 O O . ASP A 1 85 ? -24.751 -18.044 0.541 1.00 79.88 85 ASP A O 1
ATOM 664 N N . ASP A 1 86 ? -25.712 -19.701 1.719 1.00 85.31 86 ASP A N 1
ATOM 665 C CA . ASP A 1 86 ? -24.621 -20.678 1.581 1.00 85.31 86 ASP A CA 1
ATOM 666 C C . ASP A 1 86 ? -23.276 -20.144 2.119 1.00 85.31 86 ASP A C 1
ATOM 668 O O . ASP A 1 86 ? -22.207 -20.558 1.686 1.00 85.31 86 ASP A O 1
ATOM 672 N N . PHE A 1 87 ? -23.291 -19.167 3.032 1.00 87.75 87 PHE A N 1
ATOM 673 C CA . PHE A 1 87 ? -22.092 -18.509 3.585 1.00 87.75 87 PHE A CA 1
ATOM 674 C C . PHE A 1 87 ? -21.883 -18.823 5.073 1.00 87.75 87 PHE A C 1
ATOM 676 O O . PHE A 1 87 ? -21.095 -18.168 5.755 1.00 87.75 87 PHE A O 1
ATOM 683 N N . ASN A 1 88 ? -22.605 -19.826 5.578 1.00 88.19 88 ASN A N 1
ATOM 684 C CA . ASN A 1 88 ? -22.467 -20.318 6.940 1.00 88.19 88 ASN A CA 1
ATOM 685 C C . ASN A 1 88 ? -21.085 -20.923 7.163 1.00 88.19 88 ASN A C 1
ATOM 687 O O . ASN A 1 88 ? -20.649 -21.746 6.360 1.00 88.19 88 ASN A O 1
ATOM 691 N N . ASP A 1 89 ? -20.436 -20.543 8.261 1.00 87.75 89 ASP A N 1
ATOM 692 C CA . ASP A 1 89 ? -19.131 -21.073 8.666 1.00 87.75 89 ASP A CA 1
ATOM 693 C C . ASP A 1 89 ? -18.067 -20.977 7.560 1.00 87.75 89 ASP A C 1
ATOM 695 O O . ASP A 1 89 ? -17.156 -21.793 7.491 1.00 87.75 89 ASP A O 1
ATOM 699 N N . ALA A 1 90 ? -18.183 -19.973 6.688 1.00 88.62 90 ALA A N 1
ATOM 700 C CA . ALA A 1 90 ? -17.249 -19.740 5.585 1.00 88.62 90 ALA A CA 1
ATOM 701 C C . ALA A 1 90 ? -16.457 -18.436 5.748 1.00 88.62 90 ALA A C 1
ATOM 703 O O . ALA A 1 90 ? -15.530 -18.163 4.998 1.00 88.62 90 ALA A O 1
ATOM 704 N N . LEU A 1 91 ? -16.859 -17.561 6.672 1.00 89.25 91 LEU A N 1
ATOM 705 C CA . LEU A 1 91 ? -16.319 -16.211 6.751 1.00 89.25 91 LEU A CA 1
ATOM 706 C C . LEU A 1 91 ? -14.892 -16.185 7.317 1.00 89.25 91 LEU A C 1
ATOM 708 O O . LEU A 1 91 ? -14.685 -16.505 8.487 1.00 89.25 91 LEU A O 1
ATOM 712 N N . THR A 1 92 ? -13.952 -15.664 6.527 1.00 84.38 92 THR A N 1
ATOM 713 C CA . THR A 1 92 ? -12.554 -15.449 6.938 1.00 84.38 92 THR A CA 1
ATOM 714 C C . THR A 1 92 ? -12.167 -13.967 6.963 1.00 84.38 92 THR A C 1
ATOM 716 O O . THR A 1 92 ? -11.362 -13.537 7.799 1.00 84.38 92 THR A O 1
ATOM 719 N N . SER A 1 93 ? -12.728 -13.145 6.069 1.00 84.31 93 SER A N 1
ATOM 720 C CA . SER A 1 93 ? -12.420 -11.710 6.005 1.00 84.31 93 SER A CA 1
ATOM 721 C C . SER A 1 93 ? -13.606 -10.849 5.565 1.00 84.31 93 SER A C 1
ATOM 723 O O . SER A 1 93 ? -14.588 -11.338 5.011 1.00 84.31 93 SER A O 1
ATOM 725 N N . VAL A 1 94 ? -13.553 -9.550 5.863 1.00 87.50 94 VAL A N 1
ATOM 726 C CA . VAL A 1 94 ? -14.626 -8.587 5.572 1.00 87.50 94 VAL A CA 1
ATOM 727 C C . VAL A 1 94 ? -14.091 -7.324 4.911 1.00 87.50 94 VAL A C 1
ATOM 729 O O . VAL A 1 94 ? -12.953 -6.926 5.153 1.00 87.50 94 VAL A O 1
ATOM 732 N N . SER A 1 95 ? -14.921 -6.658 4.112 1.00 80.25 95 SER A N 1
ATOM 733 C CA . SER A 1 95 ? -14.626 -5.346 3.529 1.00 80.25 95 SER A CA 1
ATOM 734 C C . SER A 1 95 ? -15.896 -4.502 3.378 1.00 80.25 95 SER A C 1
ATOM 736 O O . SER A 1 95 ? -17.010 -5.008 3.453 1.00 80.25 95 SER A O 1
ATOM 738 N N . ASP A 1 96 ? -15.760 -3.206 3.120 1.00 79.62 96 ASP A N 1
ATOM 739 C CA . ASP A 1 96 ? -16.873 -2.355 2.675 1.00 79.62 96 ASP A CA 1
ATOM 740 C C . ASP A 1 96 ? -17.324 -2.772 1.260 1.00 79.62 96 ASP A C 1
ATOM 742 O O . ASP A 1 96 ? -16.488 -3.038 0.394 1.00 79.62 96 ASP A O 1
ATOM 746 N N . CYS A 1 97 ? -18.628 -2.828 0.979 1.00 76.19 97 CYS A N 1
ATOM 747 C CA . CYS A 1 97 ? -19.113 -3.169 -0.370 1.00 76.19 97 CYS A CA 1
ATOM 748 C C . CYS A 1 97 ? -18.735 -2.130 -1.434 1.00 76.19 97 CYS A C 1
ATOM 750 O O . CYS A 1 97 ? -18.617 -2.459 -2.618 1.00 76.19 97 CYS A O 1
ATOM 752 N N . ARG A 1 98 ? -18.556 -0.868 -1.014 1.00 63.50 98 ARG A N 1
ATOM 753 C CA . ARG A 1 98 ? -18.112 0.259 -1.851 1.00 63.50 98 ARG A CA 1
ATOM 754 C C . ARG A 1 98 ? -16.627 0.205 -2.155 1.00 63.50 98 ARG A C 1
ATOM 756 O O . ARG A 1 98 ? -16.162 1.011 -2.959 1.00 63.50 98 ARG A O 1
ATOM 763 N N . ILE A 1 99 ? -15.892 -0.745 -1.574 1.00 60.25 99 ILE A N 1
ATOM 764 C CA . ILE A 1 99 ? -14.653 -1.234 -2.177 1.00 60.25 99 ILE A CA 1
ATOM 765 C C . ILE A 1 99 ? -15.067 -1.955 -3.470 1.00 60.25 99 ILE A C 1
ATOM 767 O O . ILE A 1 99 ? -15.214 -3.175 -3.563 1.00 60.25 99 ILE A O 1
ATOM 771 N N . GLY A 1 100 ? -15.404 -1.133 -4.460 1.00 44.91 100 GLY A N 1
ATOM 772 C CA . GLY A 1 100 ? -15.757 -1.518 -5.807 1.00 44.91 100 GLY A CA 1
ATOM 773 C C . GLY A 1 100 ? -14.473 -1.707 -6.592 1.00 44.91 100 GLY A C 1
ATOM 774 O O . GLY A 1 100 ? -13.636 -0.812 -6.649 1.00 44.91 100 GLY A O 1
ATOM 775 N N . GLY A 1 101 ? -14.327 -2.872 -7.213 1.00 49.78 101 GLY A N 1
ATOM 776 C CA . GLY A 1 101 ? -13.276 -3.087 -8.199 1.00 49.78 101 GLY A CA 1
ATOM 777 C C . GLY A 1 101 ? -11.900 -3.372 -7.610 1.00 49.78 101 GLY A C 1
ATOM 778 O O . GLY A 1 101 ? -10.909 -2.848 -8.120 1.00 49.78 101 GLY A O 1
ATOM 779 N N . VAL A 1 102 ? -11.824 -4.264 -6.613 1.00 52.19 102 VAL A N 1
ATOM 780 C CA . VAL A 1 102 ? -10.636 -5.124 -6.532 1.00 52.19 102 VAL A CA 1
ATOM 781 C C . VAL A 1 102 ? -10.589 -5.839 -7.884 1.00 52.19 102 VAL A C 1
ATOM 783 O O . VAL A 1 102 ? -11.481 -6.634 -8.189 1.00 52.19 102 VAL A O 1
ATOM 786 N N . SER A 1 103 ? -9.693 -5.418 -8.775 1.00 54.69 103 SER A N 1
ATOM 787 C CA . SER A 1 103 ? -9.609 -6.047 -10.087 1.00 54.69 103 SER A CA 1
ATOM 788 C C . SER A 1 103 ? -8.748 -7.270 -9.872 1.00 54.69 103 SER A C 1
ATOM 790 O O . SER A 1 103 ? -7.546 -7.152 -9.669 1.00 54.69 103 SER A O 1
ATOM 792 N N . GLU A 1 104 ? -9.357 -8.452 -9.897 1.00 62.16 104 GLU A N 1
ATOM 793 C CA . GLU A 1 104 ? -8.600 -9.707 -9.800 1.00 62.16 104 GLU A CA 1
ATOM 794 C C . GLU A 1 104 ? -7.571 -9.825 -10.932 1.00 62.16 104 GLU A C 1
ATOM 796 O O . GLU A 1 104 ? -6.557 -10.501 -10.796 1.00 62.16 104 GLU A O 1
ATOM 801 N N . ASN A 1 105 ? -7.814 -9.118 -12.042 1.00 74.81 105 ASN A N 1
ATOM 802 C CA . ASN A 1 105 ? -6.962 -9.121 -13.214 1.00 74.81 105 ASN A CA 1
ATOM 803 C C . ASN A 1 105 ? -6.394 -7.722 -13.475 1.00 74.81 105 ASN A C 1
ATOM 805 O O . ASN A 1 105 ? -7.133 -6.788 -13.793 1.00 74.81 105 ASN A O 1
ATOM 809 N N . LEU A 1 106 ? -5.070 -7.597 -13.382 1.00 89.25 106 LEU A N 1
ATOM 810 C CA . LEU A 1 106 ? -4.316 -6.439 -13.852 1.00 89.25 106 LEU A CA 1
ATOM 811 C C . LEU A 1 106 ? -3.616 -6.794 -15.168 1.00 89.25 106 LEU A C 1
ATOM 813 O O . LEU A 1 106 ? -2.728 -7.653 -15.206 1.00 89.25 106 LEU A O 1
ATOM 817 N N . GLU A 1 107 ? -3.987 -6.135 -16.262 1.00 94.50 107 GLU A N 1
ATOM 818 C CA . GLU A 1 107 ? -3.231 -6.206 -17.511 1.00 94.50 107 GLU A CA 1
ATOM 819 C C . GLU A 1 107 ? -1.996 -5.304 -17.406 1.00 94.50 107 GLU A C 1
ATOM 821 O O . GLU A 1 107 ? -2.117 -4.097 -17.218 1.00 94.50 107 GLU A O 1
ATOM 826 N N . ILE A 1 108 ? -0.801 -5.882 -17.539 1.00 97.06 108 ILE A N 1
ATOM 827 C CA . ILE A 1 108 ? 0.454 -5.120 -17.504 1.00 97.06 108 ILE A CA 1
ATOM 828 C C . ILE A 1 108 ? 1.114 -5.147 -18.881 1.00 97.06 108 ILE A C 1
ATOM 830 O O . ILE A 1 108 ? 1.446 -6.222 -19.402 1.00 97.06 108 ILE A O 1
ATOM 834 N N . GLU A 1 109 ? 1.328 -3.965 -19.446 1.00 97.88 109 GLU A N 1
ATOM 835 C CA . GLU A 1 109 ? 2.046 -3.737 -20.697 1.00 97.88 109 GLU A CA 1
ATOM 836 C C . GLU A 1 109 ? 3.414 -3.119 -20.388 1.00 97.88 109 GLU A C 1
ATOM 838 O O . GLU A 1 109 ? 3.492 -2.071 -19.753 1.00 97.88 109 GLU A O 1
ATOM 843 N N . PHE A 1 110 ? 4.490 -3.765 -20.835 1.00 97.56 110 PHE A N 1
ATOM 844 C CA . PHE A 1 110 ? 5.845 -3.226 -20.719 1.00 97.56 110 PHE A CA 1
ATOM 845 C C . PHE A 1 110 ? 6.262 -2.590 -22.046 1.00 97.56 110 PHE A C 1
ATOM 847 O O . PHE A 1 110 ? 6.157 -3.233 -23.094 1.00 97.56 110 PHE A O 1
ATOM 854 N N . ASP A 1 111 ? 6.752 -1.355 -21.985 1.00 96.19 111 ASP A N 1
ATOM 855 C CA . ASP A 1 111 ? 7.232 -0.576 -23.120 1.00 96.19 111 ASP A CA 1
ATOM 856 C C . ASP A 1 111 ? 8.767 -0.490 -23.109 1.00 96.19 111 ASP A C 1
ATOM 858 O O . ASP A 1 111 ? 9.382 0.023 -22.170 1.00 96.19 111 ASP A O 1
ATOM 862 N N . TYR A 1 112 ? 9.365 -0.987 -24.192 1.00 95.19 112 TYR A N 1
ATOM 863 C CA . TYR A 1 112 ? 10.810 -1.022 -24.455 1.00 95.19 112 TYR A CA 1
ATOM 864 C C . TYR A 1 112 ? 11.201 -0.084 -25.607 1.00 95.19 112 TYR A C 1
ATOM 866 O O . TYR A 1 112 ? 12.300 -0.167 -26.148 1.00 95.19 112 TYR A O 1
ATOM 874 N N . SER A 1 113 ? 10.292 0.779 -26.064 1.00 94.81 113 SER A N 1
ATOM 875 C CA . SER A 1 113 ? 10.511 1.626 -27.243 1.00 94.81 113 SER A CA 1
ATOM 876 C C . SER A 1 113 ? 11.662 2.619 -27.067 1.00 94.81 113 SER A C 1
ATOM 878 O O . SER A 1 113 ? 12.286 3.010 -28.054 1.00 94.81 113 SER A O 1
ATOM 880 N N . LYS A 1 114 ? 11.964 3.005 -25.821 1.00 95.00 114 LYS A N 1
ATOM 881 C CA . LYS A 1 114 ? 13.063 3.915 -25.471 1.00 95.00 114 LYS A CA 1
ATOM 882 C C . LYS A 1 114 ? 14.378 3.203 -25.146 1.00 95.00 114 LYS A C 1
ATOM 884 O O . LYS A 1 114 ? 15.422 3.850 -25.182 1.00 95.00 114 LYS A O 1
ATOM 889 N N . ASP A 1 115 ? 14.343 1.903 -24.853 1.00 94.75 115 ASP A N 1
ATOM 890 C CA . ASP A 1 115 ? 15.530 1.095 -24.575 1.00 94.75 115 ASP A CA 1
ATOM 891 C C . ASP A 1 115 ? 15.303 -0.375 -24.942 1.00 94.75 115 ASP A C 1
ATOM 893 O O . ASP A 1 115 ? 14.419 -1.047 -24.413 1.00 94.75 115 ASP A O 1
ATOM 897 N N . SER A 1 116 ? 16.138 -0.868 -25.855 1.00 92.38 116 SER A N 1
ATOM 898 C CA . SER A 1 116 ? 16.021 -2.205 -26.442 1.00 92.38 116 SER A CA 1
ATOM 899 C C . SER A 1 116 ? 16.941 -3.247 -25.800 1.00 92.38 116 SER A C 1
ATOM 901 O O . SER A 1 116 ? 17.079 -4.342 -26.353 1.00 92.38 116 SER A O 1
ATOM 903 N N . ASP A 1 117 ? 17.565 -2.945 -24.653 1.00 96.19 117 ASP A N 1
ATOM 904 C CA . ASP A 1 117 ? 18.370 -3.925 -23.916 1.00 96.19 117 ASP A CA 1
ATOM 905 C C . ASP A 1 117 ? 17.533 -5.188 -23.602 1.00 96.19 117 ASP A C 1
ATOM 907 O O . ASP A 1 117 ? 16.499 -5.109 -22.927 1.00 96.19 117 ASP A O 1
ATOM 911 N N . PRO A 1 118 ? 17.952 -6.382 -24.068 1.00 96.44 118 PRO A N 1
ATOM 912 C CA . PRO A 1 118 ? 17.183 -7.612 -23.888 1.00 96.44 118 PRO A CA 1
ATOM 913 C C . PRO A 1 118 ? 16.968 -7.992 -22.415 1.00 96.44 118 PRO A C 1
ATOM 915 O O . PRO A 1 118 ? 15.981 -8.667 -22.107 1.00 96.44 118 PRO A O 1
ATOM 918 N N . ARG A 1 119 ? 17.829 -7.531 -21.498 1.00 97.06 119 ARG A N 1
ATOM 919 C CA . ARG A 1 119 ? 17.690 -7.758 -20.050 1.00 97.06 119 ARG A CA 1
ATOM 920 C C . ARG A 1 119 ? 16.450 -7.083 -19.474 1.00 97.06 119 ARG A C 1
ATOM 922 O O . ARG A 1 119 ? 15.874 -7.598 -18.521 1.00 97.06 119 ARG A O 1
ATOM 929 N N . LEU A 1 120 ? 15.983 -5.983 -20.070 1.00 97.69 120 LEU A N 1
ATOM 930 C CA . LEU A 1 120 ? 14.734 -5.331 -19.660 1.00 97.69 120 LEU A CA 1
ATOM 931 C C . LEU A 1 120 ? 13.534 -6.245 -19.910 1.00 97.69 120 LEU A C 1
ATOM 933 O O . LEU A 1 120 ? 12.644 -6.354 -19.070 1.00 97.69 120 LEU A O 1
ATOM 937 N N . LYS A 1 121 ? 13.528 -6.953 -21.045 1.00 97.56 121 LYS A N 1
ATOM 938 C CA . LYS A 1 121 ? 12.481 -7.930 -21.368 1.00 97.56 121 LYS A CA 1
ATOM 939 C C . LYS A 1 121 ? 12.541 -9.149 -20.453 1.00 97.56 121 LYS A C 1
ATOM 941 O O . LYS A 1 121 ? 11.498 -9.659 -20.047 1.00 97.56 121 LYS A O 1
ATOM 946 N N . GLU A 1 122 ? 13.741 -9.613 -20.118 1.00 97.25 122 GLU A N 1
ATOM 947 C CA . GLU A 1 122 ? 13.934 -10.676 -19.127 1.00 97.25 122 GLU A CA 1
ATOM 948 C C . GLU A 1 122 ? 13.384 -10.266 -17.754 1.00 97.25 122 GLU A C 1
ATOM 950 O O . GLU A 1 122 ? 12.574 -10.990 -17.173 1.00 97.25 122 GLU A O 1
ATOM 955 N N . TYR A 1 123 ? 13.745 -9.070 -17.285 1.00 97.62 123 TYR A N 1
ATOM 956 C CA . TYR A 1 123 ? 13.246 -8.516 -16.032 1.00 97.62 123 TYR A CA 1
ATOM 957 C C . TYR A 1 123 ? 11.720 -8.389 -16.040 1.00 97.62 123 TYR A C 1
ATOM 959 O O . TYR A 1 123 ? 11.058 -8.886 -15.134 1.00 97.62 123 TYR A O 1
ATOM 967 N N . ALA A 1 124 ? 11.135 -7.812 -17.090 1.00 97.81 124 ALA A N 1
ATOM 968 C CA . ALA A 1 124 ? 9.689 -7.680 -17.234 1.00 97.81 124 ALA A CA 1
ATOM 969 C C . ALA A 1 124 ? 8.950 -9.026 -17.202 1.00 97.81 124 ALA A C 1
ATOM 971 O O . ALA A 1 124 ? 7.922 -9.148 -16.535 1.00 97.81 124 ALA A O 1
ATOM 972 N N . ASN A 1 125 ? 9.480 -10.055 -17.872 1.00 97.50 125 ASN A N 1
ATOM 973 C CA . ASN A 1 125 ? 8.915 -11.406 -17.817 1.00 97.50 125 ASN A CA 1
ATOM 974 C C . ASN A 1 125 ? 8.936 -11.979 -16.392 1.00 97.50 125 ASN A C 1
ATOM 976 O O . ASN A 1 125 ? 8.009 -12.695 -16.015 1.00 97.50 125 ASN A O 1
ATOM 980 N N . LYS A 1 126 ? 9.968 -11.654 -15.604 1.00 97.00 126 LYS A N 1
ATOM 981 C CA . LYS A 1 126 ? 10.095 -12.048 -14.195 1.00 97.00 126 LYS A CA 1
ATOM 982 C C . LYS A 1 126 ? 9.106 -11.297 -13.300 1.00 97.00 126 LYS A C 1
ATOM 984 O O . LYS A 1 126 ? 8.417 -11.930 -12.505 1.00 97.00 126 LYS A O 1
ATOM 989 N N . VAL A 1 127 ? 9.006 -9.971 -13.423 1.00 97.06 127 VAL A N 1
ATOM 990 C CA . VAL A 1 127 ? 8.197 -9.151 -12.501 1.00 97.06 127 VAL A CA 1
ATOM 991 C C . VAL A 1 127 ? 6.711 -9.111 -12.838 1.00 97.06 127 VAL A C 1
ATOM 993 O O . VAL A 1 127 ? 5.901 -8.956 -11.930 1.00 97.06 127 VAL A O 1
ATOM 996 N N . LYS A 1 128 ? 6.316 -9.286 -14.104 1.00 97.12 128 LYS A N 1
ATOM 997 C CA . LYS A 1 128 ? 4.903 -9.261 -14.513 1.00 97.12 128 LYS A CA 1
ATOM 998 C C . LYS A 1 128 ? 4.009 -10.198 -13.685 1.00 97.12 128 LYS A C 1
ATOM 1000 O O . LYS A 1 128 ? 3.042 -9.694 -13.114 1.00 97.12 128 LYS A O 1
ATOM 1005 N N . PRO A 1 129 ? 4.294 -11.512 -13.573 1.00 92.00 129 PRO A N 1
ATOM 1006 C CA . PRO A 1 129 ? 3.452 -12.405 -12.778 1.00 92.00 129 PRO A CA 1
ATOM 1007 C C . PRO A 1 129 ? 3.445 -12.034 -11.288 1.00 92.00 129 PRO A C 1
ATOM 1009 O O . PRO A 1 129 ? 2.406 -12.156 -10.648 1.00 92.00 129 PRO A O 1
ATOM 1012 N N . ILE A 1 130 ? 4.561 -11.521 -10.755 1.00 93.50 130 ILE A N 1
ATOM 1013 C CA . ILE A 1 130 ? 4.672 -11.070 -9.359 1.00 93.50 130 ILE A CA 1
ATOM 1014 C C . ILE A 1 130 ? 3.753 -9.869 -9.115 1.00 93.50 130 ILE A C 1
ATOM 1016 O O . ILE A 1 130 ? 2.952 -9.875 -8.186 1.00 93.50 130 ILE A O 1
ATOM 1020 N N . MET A 1 131 ? 3.818 -8.849 -9.971 1.00 95.69 131 MET A N 1
ATOM 1021 C CA . MET A 1 131 ? 2.951 -7.674 -9.873 1.00 95.69 131 MET A CA 1
ATOM 1022 C C . MET A 1 131 ? 1.473 -8.056 -9.979 1.00 95.69 131 MET A C 1
ATOM 1024 O O . MET A 1 131 ? 0.654 -7.543 -9.223 1.00 95.69 131 MET A O 1
ATOM 1028 N N . GLN A 1 132 ? 1.130 -8.973 -10.886 1.00 91.19 132 GLN A N 1
ATOM 1029 C CA . GLN A 1 132 ? -0.243 -9.450 -11.044 1.00 91.19 132 GLN A CA 1
ATOM 1030 C C . GLN A 1 132 ? -0.742 -10.193 -9.800 1.00 91.19 132 GLN A C 1
ATOM 1032 O O . GLN A 1 132 ? -1.861 -9.937 -9.367 1.00 91.19 132 GLN A O 1
ATOM 1037 N N . SER A 1 133 ? 0.077 -11.055 -9.187 1.00 84.88 133 SER A N 1
ATOM 1038 C CA . SER A 1 133 ? -0.316 -11.765 -7.963 1.00 84.88 133 SER A CA 1
ATOM 1039 C C . SER A 1 133 ? -0.396 -10.848 -6.743 1.00 84.88 133 SER A C 1
ATOM 1041 O O . SER A 1 133 ? -1.213 -11.072 -5.856 1.00 84.88 133 SER A O 1
ATOM 1043 N N . TRP A 1 134 ? 0.452 -9.819 -6.684 1.00 87.38 134 TRP A N 1
ATOM 1044 C CA . TRP A 1 134 ? 0.486 -8.873 -5.568 1.00 87.38 134 TRP A CA 1
ATOM 1045 C C . TRP A 1 134 ? -0.565 -7.779 -5.657 1.00 87.38 134 TRP A C 1
ATOM 1047 O O . TRP A 1 134 ? -0.947 -7.227 -4.630 1.00 87.38 134 TRP A O 1
ATOM 1057 N N . PHE A 1 135 ? -1.053 -7.462 -6.852 1.00 89.88 135 PHE A N 1
ATOM 1058 C CA . PHE A 1 135 ? -2.010 -6.382 -7.037 1.00 89.88 135 PHE A CA 1
ATOM 1059 C C . PHE A 1 135 ? -3.275 -6.521 -6.158 1.00 89.88 135 PHE A C 1
ATOM 1061 O O . PHE A 1 135 ? -3.573 -5.559 -5.446 1.00 89.88 135 PHE A O 1
ATOM 1068 N N . PRO A 1 136 ? -3.958 -7.684 -6.078 1.00 79.06 136 PRO A N 1
ATOM 1069 C CA . PRO A 1 136 ? -5.075 -7.863 -5.146 1.00 79.06 136 PRO A CA 1
ATOM 1070 C C . PRO A 1 136 ? -4.676 -7.664 -3.675 1.00 79.06 136 PRO A C 1
ATOM 1072 O O . PRO A 1 136 ? -5.391 -6.999 -2.931 1.00 79.06 136 PRO A O 1
ATOM 1075 N N . LEU A 1 137 ? -3.499 -8.149 -3.260 1.00 79.94 137 LEU A N 1
ATOM 1076 C CA . LEU A 1 137 ? -3.002 -7.984 -1.886 1.00 79.94 137 LEU A CA 1
ATOM 1077 C C . LEU A 1 137 ? -2.757 -6.510 -1.540 1.00 79.94 137 LEU A C 1
ATOM 1079 O O . LEU A 1 137 ? -3.149 -6.041 -0.472 1.00 79.94 137 LEU A O 1
ATOM 1083 N N . LEU A 1 138 ? -2.167 -5.748 -2.464 1.00 87.38 138 LEU A N 1
ATOM 1084 C CA . LEU A 1 138 ? -1.999 -4.303 -2.307 1.00 87.38 138 LEU A CA 1
ATOM 1085 C C . LEU A 1 138 ? -3.351 -3.596 -2.210 1.00 87.38 138 LEU A C 1
ATOM 1087 O O . LEU A 1 138 ? -3.525 -2.707 -1.376 1.00 87.38 138 LEU A O 1
ATOM 1091 N N . GLN A 1 139 ? -4.328 -4.012 -3.018 1.00 81.38 139 GLN A N 1
ATOM 1092 C CA . GLN A 1 139 ? -5.688 -3.494 -2.924 1.00 81.38 139 GLN A CA 1
ATOM 1093 C C . GLN A 1 139 ? -6.317 -3.805 -1.561 1.00 81.38 139 GLN A C 1
ATOM 1095 O O . GLN A 1 139 ? -6.981 -2.934 -1.005 1.00 81.38 139 GLN A O 1
ATOM 1100 N N . ASN A 1 140 ? -6.064 -4.961 -0.959 1.00 74.75 140 ASN A N 1
ATOM 1101 C CA . ASN A 1 140 ? -6.582 -5.263 0.377 1.00 74.75 140 ASN A CA 1
ATOM 1102 C C . ASN A 1 140 ? -6.019 -4.340 1.456 1.00 74.75 140 ASN A C 1
ATOM 1104 O O . ASN A 1 140 ? -6.763 -3.876 2.321 1.00 74.75 140 ASN A O 1
ATOM 1108 N N . ILE A 1 141 ? -4.724 -4.038 1.372 1.00 79.81 141 ILE A N 1
ATOM 1109 C CA . ILE A 1 141 ? -4.036 -3.174 2.336 1.00 79.81 141 ILE A CA 1
ATOM 1110 C C . ILE A 1 141 ? -4.476 -1.712 2.172 1.00 79.81 141 ILE A C 1
ATOM 1112 O O . ILE A 1 141 ? -4.640 -0.992 3.158 1.00 79.81 141 ILE A O 1
ATOM 1116 N N . LEU A 1 142 ? -4.647 -1.253 0.929 1.00 85.62 142 LEU A N 1
ATOM 1117 C CA . LEU A 1 142 ? -4.696 0.176 0.615 1.00 85.62 142 LEU A CA 1
ATOM 1118 C C . LEU A 1 142 ? -6.065 0.672 0.152 1.00 85.62 142 LEU A C 1
ATOM 1120 O O . LEU A 1 142 ? -6.293 1.880 0.160 1.00 85.62 142 LEU A O 1
ATOM 1124 N N . THR A 1 143 ? -6.983 -0.194 -0.273 1.00 78.00 143 THR A N 1
ATOM 1125 C CA . THR A 1 143 ? -8.209 0.291 -0.917 1.00 78.00 143 THR A CA 1
ATOM 1126 C C . THR A 1 143 ? -9.114 1.031 0.061 1.00 78.00 143 THR A C 1
ATOM 1128 O O . THR A 1 143 ? -9.406 0.583 1.171 1.00 78.00 143 THR A O 1
ATOM 1131 N N . THR A 1 144 ? -9.595 2.182 -0.391 1.00 76.88 144 THR A N 1
ATOM 1132 C CA . THR A 1 144 ? -10.597 3.008 0.281 1.00 76.88 144 THR A CA 1
ATOM 1133 C C . THR A 1 144 ? -11.674 3.417 -0.728 1.00 76.88 144 THR A C 1
ATOM 1135 O O . THR A 1 144 ? -11.480 3.230 -1.931 1.00 76.88 144 THR A O 1
ATOM 1138 N N . PRO A 1 145 ? -12.793 4.030 -0.302 1.00 73.69 145 PRO A N 1
ATOM 1139 C CA . PRO A 1 145 ? -13.815 4.525 -1.230 1.00 73.69 145 PRO A CA 1
ATOM 1140 C C . PRO A 1 145 ? -13.316 5.538 -2.280 1.00 73.69 145 PRO A C 1
ATOM 1142 O O . PRO A 1 145 ? -14.025 5.812 -3.243 1.00 73.69 145 PRO A O 1
ATOM 1145 N N . PHE A 1 146 ? -12.119 6.111 -2.101 1.00 77.94 146 PHE A N 1
ATOM 1146 C CA . PHE A 1 146 ? -11.483 7.046 -3.041 1.00 77.94 146 PHE A CA 1
ATOM 1147 C C . PHE A 1 146 ? -10.453 6.380 -3.965 1.00 77.94 146 PHE A C 1
ATOM 1149 O O . PHE A 1 146 ? -9.829 7.046 -4.797 1.00 77.94 146 PHE A O 1
ATOM 1156 N N . SER A 1 147 ? -10.247 5.071 -3.816 1.00 79.88 147 SER A N 1
ATOM 1157 C CA . SER A 1 147 ? -9.382 4.305 -4.702 1.00 79.88 147 SER A CA 1
ATOM 1158 C C . SER A 1 147 ? -9.954 4.254 -6.108 1.00 79.88 147 SER A C 1
ATOM 1160 O O . SER A 1 147 ? -11.164 4.311 -6.329 1.00 79.88 147 SER A O 1
ATOM 1162 N N . ARG A 1 148 ? -9.056 4.149 -7.082 1.00 80.75 148 ARG A N 1
ATOM 1163 C CA . ARG A 1 148 ? -9.426 4.080 -8.490 1.00 80.75 148 ARG A CA 1
ATOM 1164 C C . ARG A 1 148 ? -9.299 2.666 -8.996 1.00 80.75 148 ARG A C 1
ATOM 1166 O O . ARG A 1 148 ? -8.365 1.953 -8.644 1.00 80.75 148 ARG A O 1
ATOM 1173 N N . GLN A 1 149 ? -10.206 2.308 -9.892 1.00 79.56 149 GLN A N 1
ATOM 1174 C CA . GLN A 1 149 ? -10.105 1.053 -10.605 1.00 79.56 149 GLN A CA 1
ATOM 1175 C C . GLN A 1 149 ? -8.863 1.058 -11.506 1.00 79.56 149 GLN A C 1
ATOM 1177 O O . GLN A 1 149 ? -8.692 1.933 -12.368 1.00 79.56 149 GLN A O 1
ATOM 1182 N N . LEU A 1 150 ? -8.021 0.047 -11.316 1.00 86.12 150 LEU A N 1
ATOM 1183 C CA . LEU A 1 150 ? -6.855 -0.226 -12.140 1.00 86.12 150 LEU A CA 1
ATOM 1184 C C . LEU A 1 150 ? -7.005 -1.624 -12.743 1.00 86.12 150 LEU A C 1
ATOM 1186 O O . LEU A 1 150 ? -6.916 -2.633 -12.060 1.00 86.12 150 LEU A O 1
ATOM 1190 N N . ASP A 1 151 ? -7.280 -1.642 -14.034 1.00 86.62 151 ASP A N 1
ATOM 1191 C CA . ASP A 1 151 ? -7.457 -2.816 -14.887 1.00 86.62 151 ASP A CA 1
ATOM 1192 C C . ASP A 1 151 ? -6.294 -2.978 -15.875 1.00 86.62 151 ASP A C 1
ATOM 1194 O O . ASP A 1 151 ? -5.994 -4.085 -16.317 1.00 86.62 151 ASP A O 1
ATOM 1198 N N . LYS A 1 152 ? -5.616 -1.867 -16.191 1.00 93.12 152 LYS A N 1
ATOM 1199 C CA . LYS A 1 152 ? -4.450 -1.800 -17.071 1.00 93.12 152 LYS A CA 1
ATOM 1200 C C . LYS A 1 152 ? -3.364 -0.921 -16.469 1.00 93.12 152 LYS A C 1
ATOM 1202 O O . LYS A 1 152 ? -3.671 0.152 -15.953 1.00 93.12 152 LYS A O 1
ATOM 1207 N N . LEU A 1 153 ? -2.114 -1.342 -16.600 1.00 96.25 153 LEU A N 1
ATOM 1208 C CA . LEU A 1 153 ? -0.928 -0.615 -16.164 1.00 96.25 153 LEU A CA 1
ATOM 1209 C C . LEU A 1 153 ? 0.142 -0.663 -17.255 1.00 96.25 153 LEU A C 1
ATOM 1211 O O . LEU A 1 153 ? 0.444 -1.733 -17.786 1.00 96.25 153 LEU A O 1
ATOM 1215 N N . LYS A 1 154 ? 0.745 0.487 -17.551 1.00 97.81 154 LYS A N 1
ATOM 1216 C CA . LYS A 1 154 ? 1.920 0.579 -18.424 1.00 97.81 154 LYS A CA 1
ATOM 1217 C C . LYS A 1 154 ? 3.192 0.700 -17.599 1.00 97.81 154 LYS A C 1
ATOM 1219 O O . LYS A 1 154 ? 3.225 1.465 -16.641 1.00 97.81 154 LYS A O 1
ATOM 1224 N N . VAL A 1 155 ? 4.237 -0.021 -17.974 1.00 97.75 155 VAL A N 1
ATOM 1225 C CA . VAL A 1 155 ? 5.565 0.092 -17.365 1.00 97.75 155 VAL A CA 1
ATOM 1226 C C . VAL A 1 155 ? 6.559 0.458 -18.452 1.00 97.75 155 VAL A C 1
ATOM 1228 O O . VAL A 1 155 ? 6.783 -0.322 -19.373 1.00 97.75 155 VAL A O 1
ATOM 1231 N N . ASN A 1 156 ? 7.160 1.635 -18.342 1.00 96.75 156 ASN A N 1
ATOM 1232 C CA . ASN A 1 156 ? 8.090 2.152 -19.333 1.00 96.75 156 ASN A CA 1
ATOM 1233 C C . ASN A 1 156 ? 9.516 2.064 -18.801 1.00 96.75 156 ASN A C 1
ATOM 1235 O O . ASN A 1 156 ? 9.789 2.544 -17.700 1.00 96.75 156 ASN A O 1
ATOM 1239 N N . PHE A 1 157 ? 10.431 1.530 -19.605 1.00 97.06 157 PHE A N 1
ATOM 1240 C CA . PHE A 1 157 ? 11.863 1.644 -19.340 1.00 97.06 157 PHE A CA 1
ATOM 1241 C C . PHE A 1 157 ? 12.425 2.838 -20.110 1.00 97.06 157 PHE A C 1
ATOM 1243 O O . PHE A 1 157 ? 12.365 2.868 -21.339 1.00 97.06 157 PHE A O 1
ATOM 1250 N N . ASP A 1 158 ? 12.923 3.845 -19.391 1.00 94.94 158 ASP A N 1
ATOM 1251 C CA . ASP A 1 158 ? 13.488 5.060 -19.980 1.00 94.94 158 ASP A CA 1
ATOM 1252 C C . ASP A 1 158 ? 14.933 5.267 -19.493 1.00 94.94 158 ASP A C 1
ATOM 1254 O O . ASP A 1 158 ? 15.157 5.480 -18.296 1.00 94.94 158 ASP A O 1
ATOM 1258 N N . PRO A 1 159 ? 15.937 5.247 -20.388 1.00 93.94 159 PRO A N 1
ATOM 1259 C CA . PRO A 1 159 ? 17.330 5.444 -19.999 1.00 93.94 159 PRO A CA 1
ATOM 1260 C C . PRO A 1 159 ? 17.606 6.882 -19.532 1.00 93.94 159 PRO A C 1
ATOM 1262 O O . PRO A 1 159 ? 18.603 7.121 -18.854 1.00 93.94 159 PRO A O 1
ATOM 1265 N N . ASN A 1 160 ? 16.719 7.828 -19.856 1.00 93.31 160 ASN A N 1
ATOM 1266 C CA . ASN A 1 160 ? 16.823 9.236 -19.489 1.00 93.31 160 ASN A CA 1
ATOM 1267 C C . ASN A 1 160 ? 15.900 9.628 -18.326 1.00 93.31 160 ASN A C 1
ATOM 1269 O O . ASN A 1 160 ? 15.791 10.819 -18.037 1.00 93.31 160 ASN A O 1
ATOM 1273 N N . SER A 1 161 ? 15.233 8.672 -17.664 1.00 90.81 161 SER A N 1
ATOM 1274 C CA . SER A 1 161 ? 14.377 8.990 -16.515 1.00 90.81 161 SER A CA 1
ATOM 1275 C C . SER A 1 161 ? 15.174 9.729 -15.435 1.00 90.81 161 SER A C 1
ATOM 1277 O O . SER A 1 161 ? 16.284 9.314 -15.083 1.00 90.81 161 SER A O 1
ATOM 1279 N N . GLU A 1 162 ? 14.629 10.821 -14.892 1.00 86.69 162 GLU A N 1
ATOM 1280 C CA . GLU A 1 162 ? 15.273 11.632 -13.843 1.00 86.69 162 GLU A CA 1
ATOM 1281 C C . GLU A 1 162 ? 15.284 10.924 -12.479 1.00 86.69 162 GLU A C 1
ATOM 1283 O O . GLU A 1 162 ? 16.181 11.149 -11.657 1.00 86.69 162 GLU A O 1
ATOM 1288 N N . HIS A 1 163 ? 14.350 9.997 -12.272 1.00 86.94 163 HIS A N 1
ATOM 1289 C CA . HIS A 1 163 ? 14.225 9.190 -11.064 1.00 86.94 163 HIS A CA 1
ATOM 1290 C C . HIS A 1 163 ? 14.722 7.761 -11.306 1.00 86.94 163 HIS A C 1
ATOM 1292 O O . HIS A 1 163 ? 14.909 7.338 -12.443 1.00 86.94 163 HIS A O 1
ATOM 1298 N N . ILE A 1 164 ? 14.990 7.015 -10.229 1.00 86.75 164 ILE A N 1
ATOM 1299 C CA . ILE A 1 164 ? 15.240 5.566 -10.333 1.00 86.75 164 ILE A CA 1
ATOM 1300 C C . ILE A 1 164 ? 13.973 4.873 -10.838 1.00 86.75 164 ILE A C 1
ATOM 1302 O O . ILE A 1 164 ? 14.029 4.028 -11.730 1.00 86.75 164 ILE A O 1
ATOM 1306 N N . ALA A 1 165 ? 12.850 5.280 -10.262 1.00 86.88 165 ALA A N 1
ATOM 1307 C CA . ALA A 1 165 ? 11.521 4.820 -10.568 1.00 86.88 165 ALA A CA 1
ATOM 1308 C C . ALA A 1 165 ? 10.522 5.931 -10.212 1.00 86.88 165 ALA A C 1
ATOM 1310 O O . ALA A 1 165 ? 10.813 6.765 -9.348 1.00 86.88 165 ALA A O 1
ATOM 1311 N N . ALA A 1 166 ? 9.401 5.992 -10.923 1.00 88.81 166 ALA A N 1
ATOM 1312 C CA . ALA A 1 166 ? 8.316 6.918 -10.633 1.00 88.81 166 ALA A CA 1
ATOM 1313 C C . ALA A 1 166 ? 6.967 6.352 -11.085 1.00 88.81 166 ALA A C 1
ATOM 1315 O O . ALA A 1 166 ? 6.800 5.922 -12.231 1.00 88.81 166 ALA A O 1
ATOM 1316 N N . ALA A 1 167 ? 5.970 6.443 -10.212 1.00 88.81 167 ALA A N 1
ATOM 1317 C CA . ALA A 1 167 ? 4.591 6.105 -10.523 1.00 88.81 167 ALA A CA 1
ATOM 1318 C C . ALA A 1 167 ? 3.761 7.347 -10.891 1.00 88.81 167 ALA A C 1
ATOM 1320 O O . ALA A 1 167 ? 3.643 8.315 -10.139 1.00 88.81 167 ALA A O 1
ATOM 1321 N N . TYR A 1 168 ? 3.096 7.277 -12.040 1.00 87.88 168 TYR A N 1
ATOM 1322 C CA . TYR A 1 168 ? 2.180 8.284 -12.565 1.00 87.88 168 TYR A CA 1
ATOM 1323 C C . TYR A 1 168 ? 0.757 7.732 -12.522 1.00 87.88 168 TYR A C 1
ATOM 1325 O O . TYR A 1 168 ? 0.232 7.176 -13.490 1.00 87.88 168 TYR A O 1
ATOM 1333 N N . TYR A 1 169 ? 0.116 7.885 -11.369 1.00 82.88 169 TYR A N 1
ATOM 1334 C CA . TYR A 1 169 ? -1.189 7.288 -11.092 1.00 82.88 169 TYR A CA 1
ATOM 1335 C C . TYR A 1 169 ? -2.299 7.715 -12.078 1.00 82.88 169 TYR A C 1
ATOM 1337 O O . TYR A 1 169 ? -3.106 6.880 -12.481 1.00 82.88 169 TYR A O 1
ATOM 1345 N N . TRP A 1 170 ? -2.345 8.986 -12.517 1.00 83.00 170 TRP A N 1
ATOM 1346 C CA . TRP A 1 170 ? -3.345 9.467 -13.493 1.00 83.00 170 TRP A CA 1
ATOM 1347 C C . TRP A 1 170 ? -3.179 8.819 -14.866 1.00 83.00 170 TRP A C 1
ATOM 1349 O O . TRP A 1 170 ? -4.156 8.631 -15.586 1.00 83.00 170 TRP A O 1
ATOM 1359 N N . GLU A 1 171 ? -1.942 8.484 -15.216 1.00 89.12 171 GLU A N 1
ATOM 1360 C CA . GLU A 1 171 ? -1.578 7.871 -16.490 1.00 89.12 171 GLU A CA 1
ATOM 1361 C C . GLU A 1 171 ? -1.627 6.343 -16.427 1.00 89.12 171 GLU A C 1
ATOM 1363 O O . GLU A 1 171 ? -1.410 5.692 -17.448 1.00 89.12 171 GLU A O 1
ATOM 1368 N N . LYS A 1 172 ? -1.905 5.766 -15.244 1.00 93.00 172 LYS A N 1
ATOM 1369 C CA . LYS A 1 172 ? -1.795 4.325 -14.982 1.00 93.00 172 LYS A CA 1
ATOM 1370 C C . LYS A 1 172 ? -0.443 3.796 -15.479 1.00 93.00 172 LYS A C 1
ATOM 1372 O O . LYS A 1 172 ? -0.379 2.822 -16.235 1.00 93.00 172 LYS A O 1
ATOM 1377 N N . ARG A 1 173 ? 0.635 4.487 -15.097 1.00 95.25 173 ARG A N 1
ATOM 1378 C CA . ARG A 1 173 ? 1.982 4.251 -15.618 1.00 95.25 173 ARG A CA 1
ATOM 1379 C C . ARG A 1 173 ? 3.02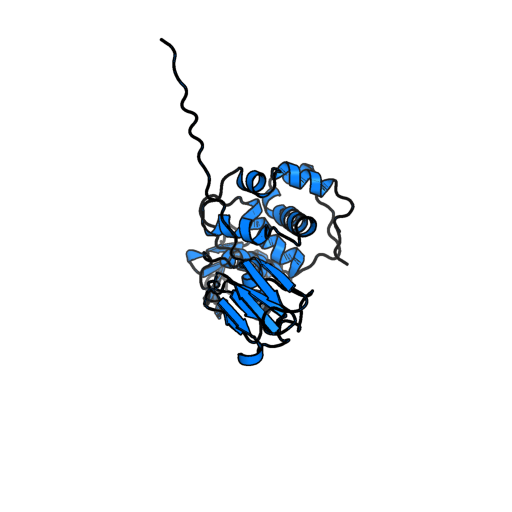2 4.195 -14.508 1.00 95.25 173 ARG A C 1
ATOM 1381 O O . ARG A 1 173 ? 2.977 5.001 -13.588 1.00 95.25 173 ARG A O 1
ATOM 1388 N N . ILE A 1 174 ? 3.978 3.288 -14.641 1.00 97.19 174 ILE A N 1
ATOM 1389 C CA . ILE A 1 174 ? 5.251 3.297 -13.919 1.00 97.19 174 ILE A CA 1
ATOM 1390 C C . ILE A 1 174 ? 6.347 3.600 -14.938 1.00 97.19 174 ILE A C 1
ATOM 1392 O O . ILE A 1 174 ? 6.325 3.086 -16.057 1.00 97.19 174 ILE A O 1
ATOM 1396 N N . GLU A 1 175 ? 7.297 4.443 -14.570 1.00 96.88 175 GLU A N 1
ATOM 1397 C CA . GLU A 1 175 ? 8.531 4.658 -15.313 1.00 96.88 175 GLU A CA 1
ATOM 1398 C C . GLU A 1 175 ? 9.709 4.165 -14.485 1.00 96.88 175 GLU A C 1
ATOM 1400 O O . GLU A 1 175 ? 9.804 4.473 -13.301 1.00 96.88 175 GLU A O 1
ATOM 1405 N N . MET A 1 176 ? 10.602 3.409 -15.111 1.00 96.31 176 MET A N 1
ATOM 1406 C CA . MET A 1 176 ? 11.808 2.870 -14.495 1.00 96.31 176 MET A CA 1
ATOM 1407 C C . MET A 1 176 ? 13.028 3.328 -15.284 1.00 96.31 176 MET A C 1
ATOM 1409 O O . MET A 1 176 ? 13.047 3.232 -16.517 1.00 96.31 176 MET A O 1
ATOM 1413 N N . ARG A 1 177 ? 14.090 3.745 -14.589 1.00 96.56 177 ARG A N 1
ATOM 1414 C CA . ARG A 1 177 ? 15.379 3.984 -15.238 1.00 96.56 177 ARG A CA 1
ATOM 1415 C C . ARG A 1 177 ? 15.985 2.662 -15.688 1.00 96.56 177 ARG A C 1
ATOM 1417 O O . ARG A 1 177 ? 16.309 1.807 -14.860 1.00 96.56 177 ARG A O 1
ATOM 1424 N N . SER A 1 178 ? 16.211 2.527 -16.992 1.00 96.44 178 SER A N 1
ATOM 1425 C CA . SER A 1 178 ? 16.739 1.296 -17.590 1.00 96.44 178 SER A CA 1
ATOM 1426 C C . SER A 1 178 ? 18.032 0.813 -16.935 1.00 96.44 178 SER A C 1
ATOM 1428 O O . SER A 1 178 ? 18.147 -0.363 -16.599 1.00 96.44 178 SER A O 1
ATOM 1430 N N . SER A 1 179 ? 18.989 1.719 -16.688 1.00 95.88 179 SER A N 1
ATOM 1431 C CA . SER A 1 179 ? 20.283 1.352 -16.102 1.00 95.88 179 SER A CA 1
ATOM 1432 C C . SER A 1 179 ? 20.120 0.701 -14.729 1.00 95.88 179 SER A C 1
ATOM 1434 O O . SER A 1 179 ? 20.670 -0.373 -14.501 1.00 95.88 179 SER A O 1
ATOM 1436 N N . PHE A 1 180 ? 19.270 1.269 -13.866 1.00 95.56 180 PHE A N 1
ATOM 1437 C CA . PHE A 1 180 ? 18.985 0.711 -12.547 1.00 95.56 180 PHE A CA 1
ATOM 1438 C C . PHE A 1 180 ? 18.408 -0.704 -12.647 1.00 95.56 180 PHE A C 1
ATOM 1440 O O . PHE A 1 180 ? 18.889 -1.601 -11.961 1.00 95.56 180 PHE A O 1
ATOM 1447 N N . VAL A 1 181 ? 17.432 -0.925 -13.532 1.00 95.50 181 VAL A N 1
ATOM 1448 C CA . VAL A 1 181 ? 16.822 -2.250 -13.736 1.00 95.50 181 VAL A CA 1
ATOM 1449 C C . VAL A 1 181 ? 17.866 -3.266 -14.195 1.00 95.50 181 VAL A C 1
ATOM 1451 O O . VAL A 1 181 ? 17.947 -4.366 -13.653 1.00 95.50 181 VAL A O 1
ATOM 1454 N N . THR A 1 182 ? 18.706 -2.896 -15.162 1.00 95.81 182 THR A N 1
ATOM 1455 C CA . THR A 1 182 ? 19.735 -3.803 -15.691 1.00 95.81 182 THR A CA 1
ATOM 1456 C C . THR A 1 182 ? 20.881 -4.083 -14.715 1.00 95.81 182 THR A C 1
ATOM 1458 O O . THR A 1 182 ? 21.539 -5.115 -14.835 1.00 95.81 182 THR A O 1
ATOM 1461 N N . GLU A 1 183 ? 21.122 -3.188 -13.757 1.00 96.38 183 GLU A N 1
ATOM 1462 C CA . GLU A 1 183 ? 22.102 -3.356 -12.677 1.00 96.38 183 GLU A CA 1
ATOM 1463 C C . GLU A 1 183 ? 21.521 -4.123 -11.477 1.00 96.38 183 GLU A C 1
ATOM 1465 O O . GLU A 1 183 ? 22.274 -4.733 -10.722 1.00 96.38 183 GLU A O 1
ATOM 1470 N N . ASN A 1 184 ? 20.192 -4.131 -11.316 1.00 95.81 184 ASN A N 1
ATOM 1471 C CA . ASN A 1 184 ? 19.483 -4.685 -10.158 1.00 95.81 184 ASN A CA 1
ATOM 1472 C C . ASN A 1 184 ? 18.385 -5.671 -10.586 1.00 95.81 184 ASN A C 1
ATOM 1474 O O . ASN A 1 184 ? 17.266 -5.634 -10.080 1.00 95.81 184 ASN A O 1
ATOM 1478 N N . MET A 1 185 ? 18.700 -6.586 -11.505 1.00 95.38 185 MET A N 1
ATOM 1479 C CA . MET A 1 185 ? 17.723 -7.526 -12.084 1.00 95.38 185 MET A CA 1
ATOM 1480 C C . MET A 1 185 ? 17.040 -8.459 -11.061 1.00 95.38 185 MET A C 1
ATOM 1482 O O . MET A 1 185 ? 16.019 -9.093 -11.358 1.00 95.38 185 MET A O 1
ATOM 1486 N N . ASP A 1 186 ? 17.596 -8.565 -9.855 1.00 94.75 186 ASP A N 1
ATOM 1487 C CA . ASP A 1 186 ? 17.028 -9.338 -8.751 1.00 94.75 186 ASP A CA 1
ATOM 1488 C C . ASP A 1 186 ? 16.149 -8.530 -7.801 1.00 94.75 186 ASP A C 1
ATOM 1490 O O . ASP A 1 186 ? 15.351 -9.129 -7.077 1.00 94.75 186 ASP A O 1
ATOM 1494 N N . ASP A 1 187 ? 16.208 -7.198 -7.854 1.00 93.88 187 ASP A N 1
ATOM 1495 C CA . ASP A 1 187 ? 15.298 -6.350 -7.094 1.00 93.88 187 ASP A CA 1
ATOM 1496 C C . ASP A 1 187 ? 13.927 -6.336 -7.774 1.00 93.88 187 ASP A C 1
ATOM 1498 O O . ASP A 1 187 ? 13.643 -5.544 -8.670 1.00 93.88 187 ASP A O 1
ATOM 1502 N N . THR A 1 188 ? 13.071 -7.263 -7.360 1.00 94.88 188 THR A N 1
ATOM 1503 C CA . THR A 1 188 ? 11.665 -7.308 -7.783 1.00 94.88 188 THR A CA 1
ATOM 1504 C C . THR A 1 188 ? 10.764 -6.462 -6.882 1.00 94.88 188 THR A C 1
ATOM 1506 O O . THR A 1 188 ? 9.707 -6.012 -7.325 1.00 94.88 188 THR A O 1
ATOM 1509 N N . GLY A 1 189 ? 11.188 -6.200 -5.641 1.00 93.94 189 GLY A N 1
ATOM 1510 C CA . GLY A 1 189 ? 10.447 -5.408 -4.666 1.00 93.94 189 GLY A CA 1
ATOM 1511 C C . GLY A 1 189 ? 10.272 -3.953 -5.075 1.00 93.94 189 GLY A C 1
ATOM 1512 O O . GLY A 1 189 ? 9.261 -3.353 -4.711 1.00 93.94 189 GLY A O 1
ATOM 1513 N N . VAL A 1 190 ? 11.173 -3.398 -5.891 1.00 94.81 190 VAL A N 1
ATOM 1514 C CA . VAL A 1 190 ? 10.984 -2.059 -6.474 1.00 94.81 190 VAL A CA 1
ATOM 1515 C C . VAL A 1 190 ? 9.688 -1.963 -7.289 1.00 94.81 190 VAL A C 1
ATOM 1517 O O . VAL A 1 190 ? 8.980 -0.969 -7.194 1.00 94.81 190 VAL A O 1
ATOM 1520 N N . MET A 1 191 ? 9.282 -3.019 -8.002 1.00 96.56 191 MET A N 1
ATOM 1521 C CA . MET A 1 191 ? 8.020 -2.995 -8.751 1.00 96.56 191 MET A CA 1
ATOM 1522 C C . MET A 1 191 ? 6.794 -3.058 -7.837 1.00 96.56 191 MET A C 1
ATOM 1524 O O . MET A 1 191 ? 5.753 -2.509 -8.186 1.00 96.56 191 MET A O 1
ATOM 1528 N N . ILE A 1 192 ? 6.905 -3.695 -6.666 1.00 95.94 192 ILE A N 1
ATOM 1529 C CA . ILE A 1 192 ? 5.849 -3.688 -5.641 1.00 95.94 192 ILE A CA 1
ATOM 1530 C C . ILE A 1 192 ? 5.750 -2.315 -4.967 1.00 95.94 192 ILE A C 1
ATOM 1532 O O . ILE A 1 192 ? 4.641 -1.828 -4.743 1.00 95.94 192 ILE A O 1
ATOM 1536 N N . HIS A 1 193 ? 6.890 -1.668 -4.709 1.00 95.75 193 HIS A N 1
ATOM 1537 C CA . HIS A 1 193 ? 6.956 -0.286 -4.232 1.00 95.75 193 HIS A CA 1
ATOM 1538 C C . HIS A 1 193 ? 6.244 0.659 -5.217 1.00 95.75 193 HIS A C 1
ATOM 1540 O O . HIS A 1 193 ? 5.306 1.358 -4.842 1.00 95.75 193 HIS A O 1
ATOM 1546 N N . GLU A 1 194 ? 6.598 0.619 -6.502 1.00 96.62 194 GLU A N 1
ATOM 1547 C CA . GLU A 1 194 ? 5.975 1.498 -7.500 1.00 96.62 194 GLU A CA 1
ATOM 1548 C C . GLU A 1 194 ? 4.498 1.173 -7.752 1.00 96.62 194 GLU A C 1
ATOM 1550 O O . GLU A 1 194 ? 3.665 2.072 -7.890 1.00 96.62 194 GLU A O 1
ATOM 1555 N N . LEU A 1 195 ? 4.129 -0.112 -7.777 1.00 96.00 195 LEU A N 1
ATOM 1556 C CA . LEU A 1 195 ? 2.727 -0.514 -7.900 1.00 96.00 195 LEU A CA 1
ATOM 1557 C C . LEU A 1 195 ? 1.899 -0.014 -6.712 1.00 96.00 195 LEU A C 1
ATOM 1559 O O . LEU A 1 195 ? 0.742 0.377 -6.890 1.00 96.00 195 LEU A O 1
ATOM 1563 N N . THR A 1 196 ? 2.497 0.031 -5.521 1.00 95.62 196 THR A N 1
ATOM 1564 C CA . THR A 1 196 ? 1.863 0.607 -4.337 1.00 95.62 196 THR A CA 1
ATOM 1565 C C . THR A 1 196 ? 1.528 2.068 -4.548 1.00 95.62 196 THR A C 1
ATOM 1567 O O . THR A 1 196 ? 0.389 2.430 -4.288 1.00 95.62 196 THR A O 1
ATOM 1570 N N . HIS A 1 197 ? 2.423 2.890 -5.096 1.00 95.56 197 HIS A N 1
ATOM 1571 C CA . HIS A 1 197 ? 2.106 4.292 -5.400 1.00 95.56 197 HIS A CA 1
ATOM 1572 C C . HIS A 1 197 ? 0.909 4.434 -6.351 1.00 95.56 197 HIS A C 1
ATOM 1574 O O . HIS A 1 197 ? 0.057 5.307 -6.155 1.00 95.56 197 HIS A O 1
ATOM 1580 N N . VAL A 1 198 ? 0.787 3.549 -7.350 1.00 94.56 198 VAL A N 1
ATOM 1581 C CA . VAL A 1 198 ? -0.363 3.547 -8.275 1.00 94.56 198 VAL A CA 1
ATOM 1582 C C . VAL A 1 198 ? -1.668 3.203 -7.549 1.00 94.56 198 VAL A C 1
ATOM 1584 O O . VAL A 1 198 ? -2.674 3.884 -7.759 1.00 94.56 198 VAL A O 1
ATOM 1587 N N . VAL A 1 199 ? -1.668 2.176 -6.692 1.00 91.62 199 VAL A N 1
ATOM 1588 C CA . VAL A 1 199 ? -2.848 1.771 -5.899 1.00 91.62 199 VAL A CA 1
ATOM 1589 C C . VAL A 1 199 ? -3.185 2.823 -4.840 1.00 91.62 199 VAL A C 1
ATOM 1591 O O . VAL A 1 199 ? -4.350 3.175 -4.644 1.00 91.62 199 VAL A O 1
ATOM 1594 N N . GLN A 1 200 ? -2.160 3.348 -4.170 1.00 92.69 200 GLN A N 1
ATOM 1595 C CA . GLN A 1 200 ? -2.264 4.355 -3.129 1.00 92.69 200 GLN A CA 1
ATOM 1596 C C . GLN A 1 200 ? -2.851 5.643 -3.689 1.00 92.69 200 GLN A C 1
ATOM 1598 O O . GLN A 1 200 ? -3.704 6.219 -3.028 1.00 92.69 200 GLN A O 1
ATOM 1603 N N . ASN A 1 201 ? -2.470 6.064 -4.899 1.00 92.25 201 ASN A N 1
ATOM 1604 C CA . ASN A 1 201 ? -3.059 7.210 -5.596 1.00 92.25 201 ASN A CA 1
ATOM 1605 C C . ASN A 1 201 ? -3.200 8.470 -4.694 1.00 92.25 201 ASN A C 1
ATOM 1607 O O . ASN A 1 201 ? -4.300 9.030 -4.569 1.00 92.25 201 ASN A O 1
ATOM 1611 N N . PRO A 1 202 ? -2.122 8.913 -4.015 1.00 92.50 202 PRO A N 1
ATOM 1612 C CA . PRO A 1 202 ? -2.201 10.020 -3.070 1.00 92.50 202 PRO A CA 1
ATOM 1613 C C . PRO A 1 202 ? -2.603 11.326 -3.771 1.00 92.50 202 PRO A C 1
ATOM 1615 O O . PRO A 1 202 ? -2.168 11.629 -4.883 1.00 92.50 202 PRO A O 1
ATOM 1618 N N . GLN A 1 203 ? -3.441 12.118 -3.102 1.00 91.31 203 GLN A N 1
ATOM 1619 C CA . GLN A 1 203 ? -3.928 13.413 -3.572 1.00 91.31 203 GLN A CA 1
ATOM 1620 C C . GLN A 1 203 ? -3.491 14.538 -2.624 1.00 91.31 203 GLN A C 1
ATOM 1622 O O . GLN A 1 203 ? -3.214 14.330 -1.440 1.00 91.31 203 GLN A O 1
ATOM 1627 N N . GLY A 1 204 ? -3.494 15.770 -3.134 1.00 89.25 204 GLY A N 1
ATOM 1628 C CA . GLY A 1 204 ? -3.302 16.969 -2.320 1.00 89.25 204 GLY A CA 1
ATOM 1629 C C . GLY A 1 204 ? -1.954 17.004 -1.593 1.00 89.25 204 GLY A C 1
ATOM 1630 O O . GLY A 1 204 ? -0.907 16.811 -2.200 1.00 89.25 204 GLY A O 1
ATOM 1631 N N . ARG A 1 205 ? -1.986 17.307 -0.290 1.00 89.00 205 ARG A N 1
ATOM 1632 C CA . ARG A 1 205 ? -0.797 17.509 0.560 1.00 89.00 205 ARG A CA 1
ATOM 1633 C C . ARG A 1 205 ? -0.424 16.269 1.383 1.00 89.00 205 ARG A C 1
ATOM 1635 O O . ARG A 1 205 ? -0.018 16.408 2.532 1.00 89.00 205 ARG A O 1
ATOM 1642 N N . CYS A 1 206 ? -0.608 15.068 0.834 1.00 92.25 206 CYS A N 1
ATOM 1643 C CA . CYS A 1 206 ? -0.178 13.845 1.515 1.00 92.25 206 CYS A CA 1
ATOM 1644 C C . CYS A 1 206 ? 1.342 13.909 1.803 1.00 92.25 206 CYS A C 1
ATOM 1646 O O . CYS A 1 206 ? 2.107 14.198 0.878 1.00 92.25 206 CYS A O 1
ATOM 1648 N N . PRO A 1 207 ? 1.804 13.684 3.048 1.00 92.00 207 PRO A N 1
ATOM 1649 C CA . PRO A 1 207 ? 3.218 13.784 3.387 1.00 92.00 207 PRO A CA 1
ATOM 1650 C C . PRO A 1 207 ? 4.042 12.712 2.685 1.00 92.00 207 PRO A C 1
ATOM 1652 O O . PRO A 1 207 ? 3.620 11.561 2.590 1.00 92.00 207 PRO A O 1
ATOM 1655 N N . GLY A 1 208 ? 5.264 13.064 2.281 1.00 90.38 208 GLY A N 1
ATOM 1656 C CA . GLY A 1 208 ? 6.176 12.128 1.620 1.00 90.38 208 GLY A CA 1
ATOM 1657 C C . GLY A 1 208 ? 6.444 10.862 2.439 1.00 90.38 208 GLY A C 1
ATOM 1658 O O . GLY A 1 208 ? 6.493 9.784 1.867 1.00 90.38 208 GLY A O 1
ATOM 1659 N N . TRP A 1 209 ? 6.529 10.956 3.772 1.00 90.44 209 TRP A N 1
ATOM 1660 C CA . TRP A 1 209 ? 6.703 9.776 4.631 1.00 90.44 209 TRP A CA 1
ATOM 1661 C C . TRP A 1 209 ? 5.499 8.840 4.635 1.00 90.44 209 TRP A C 1
ATOM 1663 O O . TRP A 1 209 ? 5.672 7.648 4.849 1.00 90.44 209 TRP A O 1
ATOM 1673 N N . VAL A 1 210 ? 4.292 9.341 4.373 1.00 92.75 210 VAL A N 1
ATOM 1674 C CA . VAL A 1 210 ? 3.107 8.491 4.223 1.00 92.75 210 VAL A CA 1
ATOM 1675 C C . VAL A 1 210 ? 3.113 7.837 2.847 1.00 92.75 210 VAL A C 1
ATOM 1677 O O . VAL A 1 210 ? 2.854 6.643 2.742 1.00 92.75 210 VAL A O 1
ATOM 1680 N N . VAL A 1 211 ? 3.431 8.600 1.797 1.00 93.88 211 VAL A N 1
ATOM 1681 C CA . VAL A 1 211 ? 3.504 8.092 0.418 1.00 93.88 211 VAL A CA 1
ATOM 1682 C C . VAL A 1 211 ? 4.570 6.998 0.305 1.00 93.88 211 VAL A C 1
ATOM 1684 O O . VAL A 1 211 ? 4.253 5.826 0.114 1.00 93.88 211 VAL A O 1
ATOM 1687 N N . GLU A 1 212 ? 5.827 7.354 0.555 1.00 93.25 212 GLU A N 1
ATOM 1688 C CA . GLU A 1 212 ? 6.958 6.422 0.515 1.00 93.25 212 GLU A CA 1
ATOM 1689 C C . GLU A 1 212 ? 6.865 5.359 1.612 1.00 93.25 212 GLU A C 1
ATOM 1691 O O . GLU A 1 212 ? 7.222 4.202 1.398 1.00 93.25 212 GLU A O 1
ATOM 1696 N N . GLY A 1 213 ? 6.330 5.713 2.783 1.00 93.25 213 GLY A N 1
ATOM 1697 C CA . GLY A 1 213 ? 6.159 4.777 3.886 1.00 93.25 213 GLY A CA 1
ATOM 1698 C C . GLY A 1 213 ? 5.206 3.639 3.555 1.00 93.25 213 GLY A C 1
ATOM 1699 O O . GLY A 1 213 ? 5.511 2.508 3.913 1.00 93.25 213 GLY A O 1
ATOM 1700 N N . PHE A 1 214 ? 4.086 3.879 2.863 1.00 93.81 214 PHE A N 1
ATOM 1701 C CA . PHE A 1 214 ? 3.187 2.796 2.444 1.00 93.81 214 PHE A CA 1
ATOM 1702 C C . PHE A 1 214 ? 3.814 1.904 1.365 1.00 93.81 214 PHE A C 1
ATOM 1704 O O . PHE A 1 214 ? 3.653 0.681 1.423 1.00 93.81 214 PHE A O 1
ATOM 1711 N N . ALA A 1 215 ? 4.550 2.488 0.418 1.00 94.56 215 ALA A N 1
ATOM 1712 C CA . ALA A 1 215 ? 5.273 1.741 -0.613 1.00 94.56 215 ALA A CA 1
ATOM 1713 C C . ALA A 1 215 ? 6.369 0.850 -0.016 1.00 94.56 215 ALA A C 1
ATOM 1715 O O . ALA A 1 215 ? 6.493 -0.330 -0.345 1.00 94.56 215 ALA A O 1
ATOM 1716 N N . GLU A 1 216 ? 7.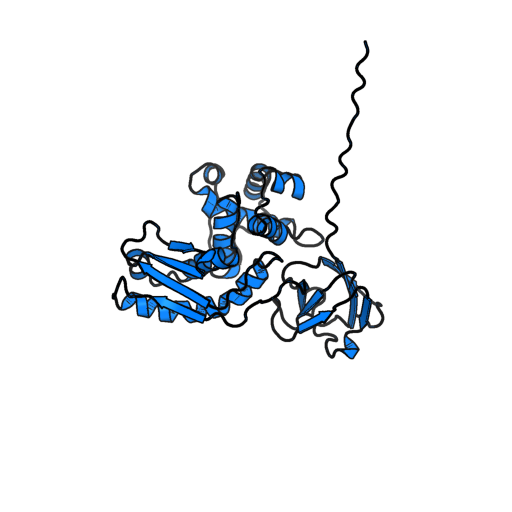103 1.373 0.958 1.00 92.00 216 GLU A N 1
ATOM 1717 C CA . GLU A 1 216 ? 8.085 0.603 1.707 1.00 92.00 216 GLU A CA 1
ATOM 1718 C C . GLU A 1 216 ? 7.445 -0.374 2.702 1.00 92.00 216 GLU A C 1
ATOM 1720 O O . GLU A 1 216 ? 7.996 -1.446 2.935 1.00 92.00 216 GLU A O 1
ATOM 1725 N N . TYR A 1 217 ? 6.277 -0.058 3.263 1.00 90.62 217 TYR A N 1
ATOM 1726 C CA . TYR A 1 217 ? 5.550 -0.931 4.183 1.00 90.62 217 TYR A CA 1
ATOM 1727 C C . TYR A 1 217 ? 5.082 -2.206 3.478 1.00 90.62 217 TYR A C 1
ATOM 1729 O O . TYR A 1 217 ? 5.401 -3.315 3.907 1.00 90.62 217 TYR A O 1
ATOM 1737 N N . THR A 1 218 ? 4.395 -2.061 2.349 1.00 91.25 218 THR A N 1
ATOM 1738 C CA . THR A 1 218 ? 3.957 -3.194 1.519 1.00 91.25 218 THR A CA 1
ATOM 1739 C C . THR A 1 218 ? 5.148 -4.007 1.011 1.00 91.25 218 THR A C 1
ATOM 1741 O O . THR A 1 218 ? 5.152 -5.234 1.129 1.00 91.25 218 THR A O 1
ATOM 1744 N N . ARG A 1 219 ? 6.215 -3.347 0.543 1.00 91.75 219 ARG A N 1
ATOM 1745 C CA . ARG A 1 219 ? 7.440 -4.032 0.123 1.00 91.75 219 ARG A CA 1
ATOM 1746 C C . ARG A 1 219 ? 8.103 -4.784 1.277 1.00 91.75 219 ARG A C 1
ATOM 1748 O O . ARG A 1 219 ? 8.316 -5.980 1.163 1.00 91.75 219 ARG A O 1
ATOM 1755 N N . ARG A 1 220 ? 8.459 -4.124 2.379 1.00 85.81 220 ARG A N 1
ATOM 1756 C CA . ARG A 1 220 ? 9.364 -4.679 3.409 1.00 85.81 220 ARG A CA 1
ATOM 1757 C C . ARG A 1 220 ? 8.705 -5.458 4.528 1.00 85.81 220 ARG A C 1
ATOM 1759 O O . ARG A 1 220 ? 9.419 -6.129 5.273 1.00 85.81 220 ARG A O 1
ATOM 1766 N N . TRP A 1 221 ? 7.397 -5.324 4.701 1.00 83.12 221 TRP A N 1
ATOM 1767 C CA . TRP A 1 221 ? 6.669 -5.999 5.776 1.00 83.12 221 TRP A CA 1
ATOM 1768 C C . TRP A 1 221 ? 5.730 -7.082 5.262 1.00 83.12 221 TRP A C 1
ATOM 1770 O O . TRP A 1 221 ? 5.355 -7.952 6.049 1.00 83.12 221 TRP A O 1
ATOM 1780 N N . HIS A 1 222 ? 5.405 -7.061 3.964 1.00 84.88 222 HIS A N 1
ATOM 1781 C CA . HIS A 1 222 ? 4.544 -8.056 3.327 1.00 84.88 222 HIS A CA 1
ATOM 1782 C C . HIS A 1 222 ? 5.270 -8.841 2.231 1.00 84.88 222 HIS A C 1
ATOM 1784 O O . HIS A 1 222 ? 5.291 -10.065 2.305 1.00 84.88 222 HIS A O 1
ATOM 1790 N N . TYR A 1 223 ? 5.890 -8.181 1.245 1.00 87.44 223 TYR A N 1
ATOM 1791 C CA . TYR A 1 223 ? 6.494 -8.886 0.100 1.00 87.44 223 TYR A CA 1
ATOM 1792 C C . TYR A 1 223 ? 7.879 -9.486 0.378 1.00 87.44 223 TYR A C 1
ATOM 1794 O O . TYR A 1 223 ? 8.105 -10.680 0.196 1.00 87.44 223 TYR A O 1
ATOM 1802 N N . GLU A 1 224 ? 8.798 -8.652 0.848 1.00 87.62 224 GLU A N 1
ATOM 1803 C CA . GLU A 1 224 ? 10.177 -8.965 1.219 1.00 87.62 224 GLU A CA 1
ATOM 1804 C C . GLU A 1 224 ? 10.339 -8.747 2.732 1.00 87.62 224 GLU A C 1
ATOM 1806 O O . GLU A 1 224 ? 11.077 -7.840 3.142 1.00 87.62 224 GLU A O 1
ATOM 1811 N N . PRO A 1 225 ? 9.636 -9.519 3.592 1.00 75.50 225 PRO A N 1
ATOM 1812 C CA . PRO A 1 225 ? 9.741 -9.363 5.034 1.00 75.50 225 PRO A CA 1
ATOM 1813 C C . PRO A 1 225 ? 11.206 -9.496 5.448 1.00 75.50 225 PRO A C 1
ATOM 1815 O O . PRO A 1 225 ? 11.826 -10.554 5.312 1.00 75.50 225 PRO A O 1
ATOM 1818 N N . ARG A 1 226 ? 11.794 -8.389 5.915 1.00 65.69 226 ARG A N 1
ATOM 1819 C CA . ARG A 1 226 ? 13.211 -8.363 6.289 1.00 65.69 226 ARG A CA 1
ATOM 1820 C C . ARG A 1 226 ? 13.454 -9.349 7.433 1.00 65.69 226 ARG A C 1
ATOM 1822 O O . ARG A 1 226 ? 12.979 -9.136 8.545 1.00 65.69 226 ARG A O 1
ATOM 1829 N N . THR A 1 227 ? 14.291 -10.356 7.199 1.00 53.91 227 THR A N 1
ATOM 1830 C CA . THR A 1 227 ? 14.765 -11.273 8.254 1.00 53.91 227 THR A CA 1
ATOM 1831 C C . THR A 1 227 ? 15.814 -10.612 9.158 1.00 53.91 227 THR A C 1
ATOM 1833 O O . THR A 1 227 ? 16.007 -11.004 10.310 1.00 53.91 227 THR A O 1
ATOM 1836 N N . THR A 1 228 ? 16.475 -9.551 8.675 1.00 49.94 228 THR A N 1
ATOM 1837 C CA . THR A 1 228 ? 17.450 -8.763 9.441 1.00 49.94 228 THR A CA 1
ATOM 1838 C C . THR A 1 228 ? 17.406 -7.287 9.051 1.00 49.94 228 THR A C 1
ATOM 1840 O O . THR A 1 228 ? 18.079 -6.854 8.118 1.00 49.94 228 THR A O 1
ATOM 1843 N N . ALA A 1 229 ? 16.639 -6.487 9.785 1.00 59.41 229 ALA A N 1
ATOM 1844 C CA . ALA A 1 229 ? 16.696 -5.035 9.688 1.00 59.41 229 ALA A CA 1
ATOM 1845 C C . ALA A 1 229 ? 17.270 -4.458 10.986 1.00 59.41 229 ALA A C 1
ATOM 1847 O O . ALA A 1 229 ? 16.867 -4.853 12.080 1.00 59.41 229 ALA A O 1
ATOM 1848 N N . ASN A 1 230 ? 18.219 -3.528 10.879 1.00 67.25 230 ASN A N 1
ATOM 1849 C CA . ASN A 1 230 ? 18.636 -2.748 12.039 1.00 67.25 230 ASN A CA 1
ATOM 1850 C C . ASN A 1 230 ? 17.540 -1.733 12.368 1.00 67.25 230 ASN A C 1
ATOM 1852 O O . ASN A 1 230 ? 17.016 -1.074 11.469 1.00 67.25 230 ASN A O 1
ATOM 1856 N N . LYS A 1 231 ? 17.228 -1.603 13.660 1.00 72.38 231 LYS A N 1
ATOM 1857 C CA . LYS A 1 231 ? 16.339 -0.568 14.191 1.00 72.38 231 LYS A CA 1
ATOM 1858 C C . LYS A 1 231 ? 16.786 0.820 13.692 1.00 72.38 231 LYS A C 1
ATOM 1860 O O . LYS A 1 231 ? 17.989 1.101 13.767 1.00 72.38 231 LYS A O 1
ATOM 1865 N N . PRO A 1 232 ? 15.866 1.682 13.213 1.00 78.75 232 PRO A N 1
ATOM 1866 C CA . PRO A 1 232 ? 16.199 3.058 12.851 1.00 78.75 232 PRO A CA 1
ATOM 1867 C C . PRO A 1 232 ? 16.825 3.817 14.027 1.00 78.75 232 PRO A C 1
ATOM 1869 O O . PRO A 1 232 ? 16.554 3.520 15.193 1.00 78.75 232 PRO A O 1
ATOM 1872 N N . ARG A 1 233 ? 17.664 4.812 13.746 1.00 76.81 233 ARG A N 1
ATOM 1873 C CA . ARG A 1 233 ? 18.239 5.700 14.768 1.00 76.81 233 ARG A CA 1
ATOM 1874 C C . ARG A 1 233 ? 17.398 6.966 14.900 1.00 76.81 233 ARG A C 1
ATOM 1876 O O . ARG A 1 233 ? 16.750 7.399 13.955 1.00 76.81 233 ARG A O 1
ATOM 1883 N N . ALA A 1 234 ? 17.475 7.619 16.060 1.00 72.44 234 ALA A N 1
ATOM 1884 C CA . ALA A 1 234 ? 16.771 8.881 16.318 1.00 72.44 234 ALA A CA 1
ATOM 1885 C C . ALA A 1 234 ? 17.092 9.975 15.287 1.00 72.44 234 ALA A C 1
ATOM 1887 O O . ALA A 1 234 ? 16.202 10.697 14.852 1.00 72.44 234 ALA A O 1
ATOM 1888 N N . SER A 1 235 ? 18.348 10.046 14.837 1.00 68.44 235 SER A N 1
ATOM 1889 C CA . SER A 1 235 ? 18.789 10.977 13.794 1.00 68.44 235 SER A CA 1
ATOM 1890 C C . SER A 1 235 ? 18.133 10.748 12.434 1.00 68.44 235 SER A C 1
ATOM 1892 O O . SER A 1 235 ? 18.150 11.647 11.600 1.00 68.44 235 SER A O 1
ATOM 1894 N N . ASP A 1 236 ? 17.606 9.552 12.173 1.00 70.88 236 ASP A N 1
ATOM 1895 C CA . ASP A 1 236 ? 17.185 9.166 10.829 1.00 70.88 236 ASP A CA 1
ATOM 1896 C C . ASP A 1 236 ? 15.848 9.819 10.431 1.00 70.88 236 ASP A C 1
ATOM 1898 O O . ASP A 1 236 ? 15.657 10.111 9.256 1.00 70.88 236 ASP A O 1
ATOM 1902 N N . HIS A 1 237 ? 14.995 10.172 11.403 1.00 69.25 237 HIS A N 1
ATOM 1903 C CA . HIS A 1 237 ? 13.797 11.000 11.179 1.00 69.25 237 HIS A CA 1
ATOM 1904 C C . HIS A 1 237 ? 14.139 12.460 10.858 1.00 69.25 237 HIS A C 1
ATOM 1906 O O . HIS A 1 237 ? 13.360 13.151 10.226 1.00 69.25 237 HIS A O 1
ATOM 1912 N N . MET A 1 238 ? 15.298 12.970 11.282 1.00 54.16 238 MET A N 1
ATOM 1913 C CA . MET A 1 238 ? 15.671 14.374 11.049 1.00 54.16 238 MET A CA 1
ATOM 1914 C C . MET A 1 238 ? 16.431 14.597 9.729 1.00 54.16 238 MET A C 1
ATOM 1916 O O . MET A 1 238 ? 16.739 15.736 9.379 1.00 54.16 238 MET A O 1
ATOM 1920 N N . ASN A 1 239 ? 16.775 13.527 9.006 1.00 54.66 239 ASN A N 1
ATOM 1921 C CA . ASN A 1 239 ? 17.576 13.567 7.781 1.00 54.66 239 ASN A CA 1
ATOM 1922 C C . ASN A 1 239 ? 16.713 13.265 6.545 1.00 54.66 239 ASN A C 1
ATOM 1924 O O . ASN A 1 239 ? 15.710 12.578 6.650 1.00 54.66 239 ASN A O 1
ATOM 1928 N N . LYS A 1 240 ? 17.158 13.669 5.342 1.00 45.94 240 LYS A N 1
ATOM 1929 C CA . LYS A 1 240 ? 16.488 13.464 4.026 1.00 45.94 240 LYS A CA 1
ATOM 1930 C C . LYS A 1 240 ? 16.072 12.013 3.671 1.00 45.94 240 LYS A C 1
ATOM 1932 O O . LYS A 1 240 ? 15.496 11.795 2.613 1.00 45.94 240 LYS A O 1
ATOM 1937 N N 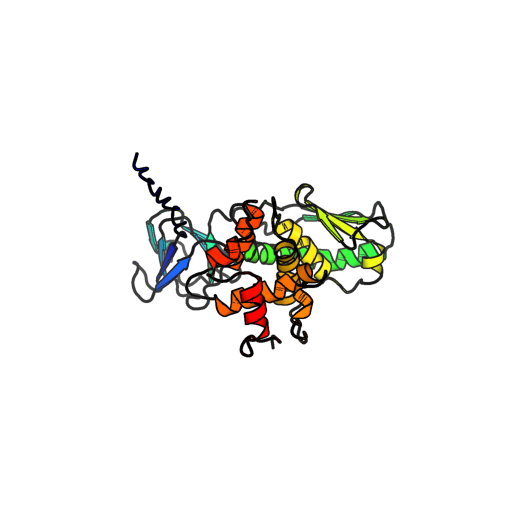. ILE A 1 241 ? 16.399 11.034 4.513 1.00 53.25 241 ILE A N 1
ATOM 1938 C CA . ILE A 1 241 ? 15.993 9.621 4.420 1.00 53.25 241 ILE A CA 1
ATOM 1939 C C . ILE A 1 241 ? 14.568 9.419 4.991 1.00 53.25 241 ILE A C 1
ATOM 1941 O O . ILE A 1 241 ? 13.959 8.381 4.757 1.00 53.25 241 ILE A O 1
ATOM 1945 N N . GLU A 1 242 ? 14.021 10.424 5.685 1.00 62.97 242 GLU A N 1
ATOM 1946 C CA . GLU A 1 242 ? 12.731 10.421 6.390 1.00 62.97 242 GLU A CA 1
ATOM 1947 C C . GLU A 1 242 ? 11.559 9.794 5.607 1.00 62.97 242 GLU A C 1
ATOM 1949 O O . GLU A 1 242 ? 10.853 8.981 6.209 1.00 62.97 242 GLU A O 1
ATOM 1954 N N . PRO A 1 243 ? 11.365 10.033 4.286 1.00 69.38 243 PRO A N 1
ATOM 1955 C CA . PRO A 1 243 ? 10.234 9.439 3.578 1.00 69.38 243 PRO A CA 1
ATOM 1956 C C . PRO A 1 243 ? 10.275 7.905 3.553 1.00 69.38 243 PRO A C 1
ATOM 1958 O O . PRO A 1 243 ? 9.297 7.239 3.885 1.00 69.38 243 PRO A O 1
ATOM 1961 N N . TYR A 1 244 ? 11.449 7.341 3.262 1.00 70.19 244 TYR A N 1
ATOM 1962 C CA . TYR A 1 244 ? 11.660 5.898 3.141 1.00 70.19 244 TYR A CA 1
ATOM 1963 C C . TYR A 1 244 ? 11.727 5.183 4.492 1.00 70.19 244 TYR A C 1
ATOM 1965 O O . TYR A 1 244 ? 11.924 3.977 4.526 1.00 70.19 244 TYR A O 1
ATOM 1973 N N . LEU A 1 245 ? 11.611 5.879 5.623 1.00 81.81 245 LEU A N 1
ATOM 1974 C CA . LEU A 1 245 ? 11.523 5.236 6.938 1.00 81.81 245 LEU A CA 1
ATOM 1975 C C . LEU A 1 245 ? 10.109 5.262 7.518 1.00 81.81 245 LEU A C 1
ATOM 1977 O O . LEU A 1 245 ? 9.891 4.708 8.597 1.00 81.81 245 LEU A O 1
ATOM 1981 N N . GLY A 1 246 ? 9.152 5.860 6.802 1.00 85.94 246 GLY A N 1
ATOM 1982 C CA . GLY A 1 246 ? 7.753 5.907 7.212 1.00 85.94 246 GLY A CA 1
ATOM 1983 C C . GLY A 1 246 ? 7.138 4.522 7.430 1.00 85.94 246 GLY A C 1
ATOM 1984 O O . GLY A 1 246 ? 6.269 4.369 8.285 1.00 85.94 246 GLY A O 1
ATOM 1985 N N . ASP A 1 247 ? 7.642 3.493 6.745 1.00 88.69 247 ASP A N 1
ATOM 1986 C CA . ASP A 1 247 ? 7.188 2.108 6.893 1.00 88.69 247 ASP A CA 1
ATOM 1987 C C . ASP A 1 247 ? 7.335 1.569 8.320 1.00 88.69 247 ASP A C 1
ATOM 1989 O O . ASP A 1 247 ? 6.465 0.843 8.798 1.00 88.69 247 ASP A O 1
ATOM 1993 N N . TRP A 1 248 ? 8.405 1.956 9.022 1.00 88.12 248 TRP A N 1
ATOM 1994 C CA . TRP A 1 248 ? 8.632 1.562 10.410 1.00 88.12 248 TRP A CA 1
ATOM 1995 C C . TRP A 1 248 ? 7.569 2.136 11.331 1.00 88.12 248 TRP A C 1
ATOM 1997 O O . TRP A 1 248 ? 7.029 1.422 12.174 1.00 88.12 248 TRP A O 1
ATOM 2007 N N . LEU A 1 249 ? 7.261 3.420 11.152 1.00 88.75 249 LEU A N 1
ATOM 2008 C CA . LEU A 1 249 ? 6.250 4.104 11.943 1.00 88.75 249 LEU A CA 1
ATOM 2009 C C . LEU A 1 249 ? 4.861 3.524 11.665 1.00 88.75 249 LEU A C 1
ATOM 2011 O O . LEU A 1 249 ? 4.117 3.262 12.607 1.00 88.75 249 LEU A O 1
ATOM 2015 N N . LEU A 1 250 ? 4.533 3.267 10.398 1.00 89.56 250 LEU A N 1
ATOM 2016 C CA . LEU A 1 250 ? 3.287 2.612 9.998 1.00 89.56 250 LEU A CA 1
ATOM 2017 C C . LEU A 1 250 ? 3.154 1.212 10.618 1.00 89.56 250 LEU A C 1
ATOM 2019 O O . LEU A 1 250 ? 2.137 0.918 11.245 1.00 89.56 250 LEU A O 1
ATOM 2023 N N . ALA A 1 251 ? 4.197 0.383 10.532 1.00 86.56 251 ALA A N 1
ATOM 2024 C CA . ALA A 1 251 ? 4.212 -0.945 11.144 1.00 86.56 251 ALA A CA 1
ATOM 2025 C C . ALA A 1 251 ? 4.117 -0.889 12.679 1.00 86.56 251 ALA A C 1
ATOM 2027 O O . ALA A 1 251 ? 3.430 -1.710 13.291 1.00 86.56 251 ALA A O 1
ATOM 2028 N N . TYR A 1 252 ? 4.772 0.086 13.319 1.00 88.50 252 TYR A N 1
ATOM 2029 C CA . TYR A 1 252 ? 4.659 0.289 14.762 1.00 88.50 252 TYR A CA 1
ATOM 2030 C C . TYR A 1 252 ? 3.239 0.678 15.158 1.00 88.50 252 TYR A C 1
ATOM 2032 O O . TYR A 1 252 ? 2.655 0.024 16.023 1.00 88.50 252 TYR A O 1
ATOM 2040 N N . LEU A 1 253 ? 2.665 1.686 14.494 1.00 87.00 253 LEU A N 1
ATOM 2041 C CA . LEU A 1 253 ? 1.287 2.124 14.705 1.00 87.00 253 LEU A CA 1
ATOM 2042 C C . LEU A 1 253 ? 0.316 0.955 14.557 1.00 87.00 253 LEU A C 1
ATOM 2044 O O . LEU A 1 253 ? -0.497 0.747 15.453 1.00 87.00 253 LEU A O 1
ATOM 2048 N N . GLU A 1 254 ? 0.437 0.159 13.497 1.00 82.25 254 GLU A N 1
ATOM 2049 C CA . GLU A 1 254 ? -0.360 -1.055 13.311 1.00 82.25 254 GLU A CA 1
ATOM 2050 C C . GLU A 1 254 ? -0.214 -2.028 14.492 1.00 82.25 254 GLU A C 1
ATOM 2052 O O . GLU A 1 254 ? -1.217 -2.494 15.029 1.00 82.25 254 GLU A O 1
ATOM 2057 N N . SER A 1 255 ? 1.009 -2.294 14.955 1.00 80.62 255 SER A N 1
ATOM 2058 C CA . SER A 1 255 ? 1.253 -3.264 16.033 1.00 80.62 255 SER A CA 1
ATOM 2059 C C . SER A 1 255 ? 0.693 -2.845 17.395 1.00 80.62 255 SER A C 1
ATOM 2061 O O . SER A 1 255 ? 0.196 -3.689 18.136 1.00 80.62 255 SER A O 1
ATOM 2063 N N . VAL A 1 256 ? 0.752 -1.553 17.735 1.00 79.00 256 VAL A N 1
ATOM 2064 C CA . VAL A 1 256 ? 0.322 -1.054 19.053 1.00 79.00 256 VAL A CA 1
ATOM 2065 C C . VAL A 1 256 ? -1.139 -0.626 19.083 1.00 79.00 256 VAL A C 1
ATOM 2067 O O . VAL A 1 256 ? -1.667 -0.326 20.153 1.00 79.00 256 VAL A O 1
ATOM 2070 N N . THR A 1 257 ? -1.789 -0.565 17.918 1.00 68.50 257 THR A N 1
ATOM 2071 C CA . THR A 1 257 ? -3.200 -0.162 17.794 1.00 68.50 257 THR A CA 1
ATOM 2072 C C . THR A 1 257 ? -4.080 -1.177 17.068 1.00 68.50 257 THR A C 1
ATOM 2074 O O . THR A 1 257 ? -5.285 -0.950 16.923 1.00 68.50 257 THR A O 1
ATOM 2077 N N . GLY A 1 258 ? -3.502 -2.326 16.701 1.00 55.97 258 GLY A N 1
ATOM 2078 C CA . GLY A 1 258 ? -4.217 -3.548 16.349 1.00 55.97 258 GLY A CA 1
ATOM 2079 C C . GLY A 1 258 ? -5.230 -3.952 17.433 1.00 55.97 258 GLY A C 1
ATOM 2080 O O . GLY A 1 258 ? -5.114 -3.521 18.578 1.00 55.97 258 GLY A O 1
ATOM 2081 N N . PRO A 1 259 ? -6.276 -4.707 17.054 1.00 51.09 259 PRO A N 1
ATOM 2082 C CA . PRO A 1 259 ? -7.627 -4.651 17.618 1.00 51.09 259 PRO A CA 1
ATOM 2083 C C . PRO A 1 259 ? -7.771 -4.700 19.155 1.00 51.09 259 PRO A C 1
ATOM 2085 O O . PRO A 1 259 ? -6.978 -5.354 19.828 1.00 51.09 259 PRO A O 1
ATOM 2088 N N . PRO A 1 260 ? -8.851 -4.082 19.700 1.00 46.47 260 PRO A N 1
ATOM 2089 C CA . PRO A 1 260 ? -10.049 -3.633 18.985 1.00 46.47 260 PRO A CA 1
ATOM 2090 C C . PRO A 1 260 ? -10.208 -2.101 18.971 1.00 46.47 260 PRO A C 1
ATOM 2092 O O . PRO A 1 260 ? -10.383 -1.478 20.014 1.00 46.47 260 PRO A O 1
ATOM 2095 N N . GLY A 1 261 ? -10.247 -1.488 17.779 1.00 47.66 261 GLY A N 1
ATOM 2096 C CA . GLY A 1 261 ? -11.006 -0.238 17.617 1.00 47.66 261 GLY A CA 1
ATOM 2097 C C . GLY A 1 261 ? -10.476 0.843 16.679 1.00 47.66 261 GLY A C 1
ATOM 2098 O O . GLY A 1 261 ? -11.220 1.791 16.442 1.00 47.66 261 GLY A O 1
ATOM 2099 N N . LYS A 1 262 ? -9.250 0.774 16.139 1.00 56.75 262 LYS A N 1
ATOM 2100 C CA . LYS A 1 262 ? -8.726 1.892 15.330 1.00 56.75 262 LYS A CA 1
ATOM 2101 C C . LYS A 1 262 ? -7.932 1.433 14.097 1.00 56.75 262 LYS A C 1
ATOM 2103 O O . LYS A 1 262 ? -6.755 1.117 14.220 1.00 56.75 262 LYS A O 1
ATOM 2108 N N . PRO A 1 263 ? -8.534 1.424 12.893 1.00 72.44 263 PRO A N 1
ATOM 2109 C CA . PRO A 1 263 ? -7.852 1.016 11.666 1.00 72.44 263 PRO A CA 1
ATOM 2110 C C . PRO A 1 263 ? -6.957 2.153 11.138 1.00 72.44 263 PRO A C 1
ATOM 2112 O O . PRO A 1 263 ? -7.243 2.751 10.101 1.00 72.44 263 PRO A O 1
ATOM 2115 N N . TYR A 1 264 ? -5.891 2.508 11.867 1.00 82.50 264 TYR A N 1
ATOM 2116 C CA . TYR A 1 264 ? -5.040 3.660 11.535 1.00 82.50 264 TYR A CA 1
ATOM 2117 C C . TYR A 1 264 ? -4.482 3.606 10.118 1.00 82.50 264 TYR A C 1
ATOM 2119 O O . TYR A 1 264 ? -4.539 4.615 9.427 1.00 82.50 264 TYR A O 1
ATOM 2127 N N . MET A 1 265 ? -4.035 2.439 9.652 1.00 83.69 265 MET A N 1
ATOM 2128 C CA . MET A 1 265 ? -3.528 2.277 8.285 1.00 83.69 265 MET A CA 1
ATOM 2129 C C . MET A 1 265 ? -4.561 2.719 7.240 1.00 83.69 265 MET A C 1
ATOM 2131 O O . MET A 1 265 ? -4.275 3.560 6.388 1.00 83.69 265 MET A O 1
ATOM 2135 N N . TYR A 1 266 ? -5.802 2.252 7.377 1.00 81.44 266 TYR A N 1
ATOM 2136 C CA . TYR A 1 266 ? -6.906 2.673 6.519 1.00 81.44 266 TYR A CA 1
ATOM 2137 C C . TYR A 1 266 ? -7.177 4.178 6.616 1.00 81.44 266 TYR A C 1
ATOM 2139 O O . TYR A 1 266 ? -7.325 4.842 5.594 1.00 81.44 266 TYR A O 1
ATOM 2147 N N . LEU A 1 267 ? -7.236 4.737 7.829 1.00 85.25 267 LEU A N 1
ATOM 2148 C CA . LEU A 1 267 ? -7.551 6.155 8.036 1.00 85.25 267 LEU A CA 1
ATOM 2149 C C . LEU A 1 267 ? -6.469 7.081 7.464 1.00 85.25 267 LEU A C 1
ATOM 2151 O O . LEU A 1 267 ? -6.801 8.087 6.832 1.00 85.25 267 LEU A O 1
ATOM 2155 N N . ILE A 1 268 ? -5.198 6.722 7.647 1.00 91.00 268 ILE A N 1
ATOM 2156 C CA . ILE A 1 268 ? -4.043 7.434 7.093 1.00 91.00 268 ILE A CA 1
ATOM 2157 C C . ILE A 1 268 ? -4.104 7.391 5.568 1.00 91.00 268 ILE A C 1
ATOM 2159 O O . ILE A 1 268 ? -4.097 8.448 4.931 1.00 91.00 268 ILE A O 1
ATOM 2163 N N . ASN A 1 269 ? -4.241 6.201 4.975 1.00 91.00 269 ASN A N 1
ATOM 2164 C CA . ASN A 1 269 ? -4.268 6.094 3.521 1.00 91.00 269 ASN A CA 1
ATOM 2165 C C . ASN A 1 269 ? -5.489 6.795 2.907 1.00 91.00 269 ASN A C 1
ATOM 2167 O O . ASN A 1 269 ? -5.369 7.530 1.925 1.00 91.00 269 ASN A O 1
ATOM 2171 N N . ARG A 1 270 ? -6.663 6.646 3.530 1.00 87.19 270 ARG A N 1
ATOM 2172 C CA . ARG A 1 270 ? -7.895 7.326 3.116 1.00 87.19 270 ARG A CA 1
ATOM 2173 C C . ARG A 1 270 ? -7.711 8.833 3.082 1.00 87.19 270 ARG A C 1
ATOM 2175 O O . ARG A 1 270 ? -8.143 9.456 2.118 1.00 87.19 270 ARG A O 1
ATOM 2182 N N . LYS A 1 271 ? -7.076 9.433 4.095 1.00 91.19 271 LYS A N 1
ATOM 2183 C CA . LYS A 1 271 ? -6.861 10.887 4.111 1.00 91.19 271 LYS A CA 1
ATOM 2184 C C . LYS A 1 271 ? -5.984 11.369 2.964 1.00 91.19 271 LYS A C 1
ATOM 2186 O O . LYS A 1 271 ? -6.258 12.435 2.407 1.00 91.19 271 LYS A O 1
ATOM 2191 N N . CYS A 1 272 ? -4.990 10.572 2.582 1.00 92.81 272 CYS A N 1
ATOM 2192 C CA . CYS A 1 272 ? -4.176 10.830 1.402 1.00 92.81 272 CYS A CA 1
ATOM 2193 C C . CYS A 1 272 ? -4.964 10.668 0.099 1.00 92.81 272 CYS A C 1
ATOM 2195 O O . CYS A 1 272 ? -4.922 11.569 -0.733 1.00 92.81 272 CYS A O 1
ATOM 2197 N N . GLN A 1 273 ? -5.735 9.592 -0.072 1.00 90.12 273 GLN A N 1
ATOM 2198 C CA . GLN A 1 273 ? -6.559 9.385 -1.273 1.00 90.12 273 GLN A CA 1
ATOM 2199 C C . GLN A 1 273 ? -7.669 10.429 -1.435 1.00 90.12 273 GLN A C 1
ATOM 2201 O O . GLN A 1 273 ? -7.980 10.847 -2.546 1.00 90.12 273 GLN A O 1
ATOM 2206 N N . GLU A 1 274 ? -8.251 10.877 -0.325 1.00 90.25 274 GLU A N 1
ATOM 2207 C CA . GLU A 1 274 ? -9.261 11.937 -0.293 1.00 90.25 274 GLU A CA 1
ATOM 2208 C C . GLU A 1 274 ? -8.650 13.325 -0.570 1.00 90.25 274 GLU A C 1
ATOM 2210 O O . GLU A 1 274 ? -9.366 14.262 -0.913 1.00 90.25 274 GL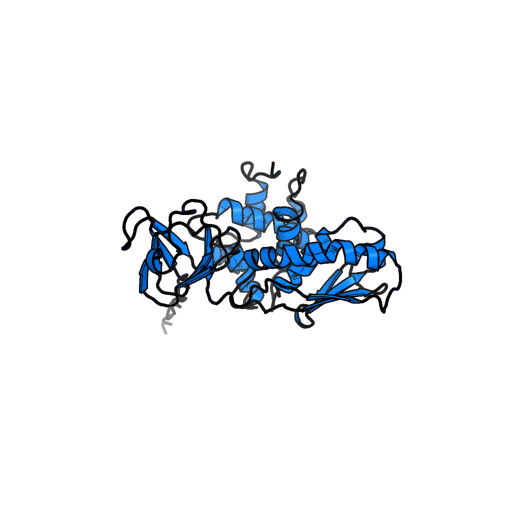U A O 1
ATOM 2215 N N . GLY A 1 275 ? -7.331 13.485 -0.414 1.00 93.81 275 GLY A N 1
ATOM 2216 C CA . GLY A 1 275 ? -6.636 14.762 -0.603 1.00 93.81 275 GLY A CA 1
ATOM 2217 C C . GLY A 1 275 ? -6.903 15.786 0.498 1.00 93.81 275 GLY A C 1
ATOM 2218 O O . GLY A 1 275 ? -6.697 16.981 0.295 1.00 93.81 275 GLY A O 1
ATOM 2219 N N . THR A 1 276 ? -7.355 15.328 1.667 1.00 94.38 276 THR A N 1
ATOM 2220 C CA . THR A 1 276 ? -7.752 16.182 2.801 1.00 94.38 276 THR A CA 1
ATOM 2221 C C . THR A 1 276 ? -6.790 16.077 3.981 1.00 94.38 276 THR A C 1
ATOM 2223 O O . THR A 1 276 ? -7.162 16.355 5.121 1.00 94.38 276 THR A O 1
ATOM 2226 N N . TRP A 1 277 ? -5.548 15.663 3.719 1.00 94.81 277 TRP A N 1
ATOM 2227 C CA . TRP A 1 277 ? -4.495 15.632 4.728 1.00 94.81 277 TRP A CA 1
ATOM 2228 C C . TRP A 1 277 ? -4.224 17.022 5.323 1.00 94.81 277 TRP A C 1
ATOM 2230 O O . TRP A 1 277 ? -4.237 18.029 4.610 1.00 94.81 277 TRP A O 1
ATOM 2240 N N . TYR A 1 278 ? -3.932 17.061 6.624 1.00 94.06 278 TYR A N 1
ATOM 2241 C CA . TYR A 1 278 ? -3.514 18.254 7.356 1.00 94.06 278 TYR A CA 1
ATOM 2242 C C . TYR A 1 278 ? -2.520 17.888 8.472 1.00 94.06 278 TYR A C 1
ATOM 2244 O O . TYR A 1 278 ? -2.566 16.782 9.007 1.00 94.06 278 TYR A O 1
ATOM 2252 N N . ASP A 1 279 ? -1.644 18.823 8.845 1.00 89.69 279 ASP A N 1
ATOM 2253 C CA . ASP A 1 279 ? -0.440 18.564 9.659 1.00 89.69 279 ASP A CA 1
ATOM 2254 C C . ASP A 1 279 ? -0.709 17.901 11.023 1.00 89.69 279 ASP A C 1
ATOM 2256 O O . ASP A 1 279 ? 0.100 17.121 11.513 1.00 89.69 279 ASP A O 1
ATOM 2260 N N . ASN A 1 280 ? -1.859 18.177 11.645 1.00 91.69 280 ASN A N 1
ATOM 2261 C CA . ASN A 1 280 ? -2.213 17.622 12.957 1.00 91.69 280 ASN A CA 1
ATOM 2262 C C . ASN A 1 280 ? -3.049 16.335 12.883 1.00 91.69 280 ASN A C 1
ATOM 2264 O O . ASN A 1 280 ? -3.445 15.821 13.927 1.00 91.69 280 ASN A O 1
ATOM 2268 N N . PHE A 1 281 ? -3.304 15.783 11.692 1.00 92.94 281 PHE A N 1
ATOM 2269 C CA . PHE A 1 281 ? -4.195 14.632 11.516 1.00 92.94 281 PHE A CA 1
ATOM 2270 C C . PHE A 1 281 ? -3.807 13.430 12.391 1.00 92.94 281 PHE A C 1
ATOM 2272 O O . PHE A 1 281 ? -4.656 12.886 13.100 1.00 92.94 281 PHE A O 1
ATOM 2279 N N . ILE A 1 282 ? -2.525 13.045 12.413 1.00 91.50 282 ILE A N 1
ATOM 2280 C CA . ILE A 1 282 ? -2.049 11.930 13.248 1.00 91.50 282 ILE A CA 1
ATOM 2281 C C . ILE A 1 282 ? -2.290 12.217 14.733 1.00 91.50 282 ILE A C 1
ATOM 2283 O O . ILE A 1 282 ? -2.768 11.347 15.463 1.00 91.50 282 ILE A O 1
ATOM 2287 N N . LYS A 1 283 ? -2.032 13.446 15.187 1.00 92.69 283 LYS A N 1
ATOM 2288 C CA 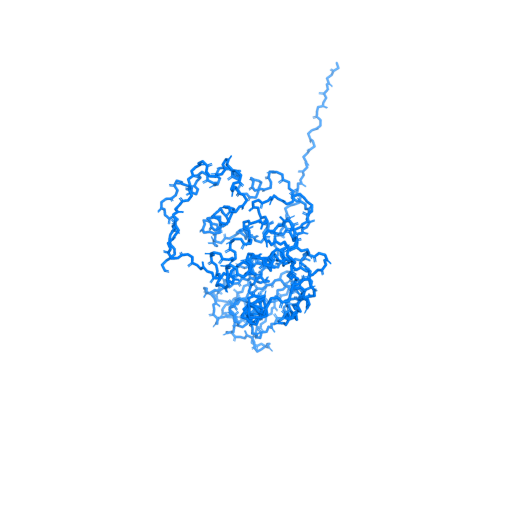. LYS A 1 283 ? -2.255 13.834 16.582 1.00 92.69 283 LYS A CA 1
ATOM 2289 C C . LYS A 1 283 ? -3.728 13.814 16.956 1.00 92.69 283 LYS A C 1
ATOM 2291 O O . LYS A 1 283 ? -4.061 13.301 18.019 1.00 92.69 283 LYS A O 1
ATOM 2296 N N . ASP A 1 284 ? -4.602 14.297 16.089 1.00 92.75 284 ASP A N 1
ATOM 2297 C CA . ASP A 1 284 ? -6.043 14.298 16.340 1.00 92.75 284 ASP A CA 1
ATOM 2298 C C . ASP A 1 284 ? -6.604 12.871 16.382 1.00 92.75 284 ASP A C 1
ATOM 2300 O O . ASP A 1 284 ? -7.426 12.539 17.235 1.00 92.75 284 ASP A O 1
ATOM 2304 N N . MET A 1 285 ? -6.119 12.000 15.494 1.00 87.69 285 MET A N 1
ATOM 2305 C CA . MET A 1 285 ? -6.544 10.602 15.411 1.00 87.69 285 MET A CA 1
ATOM 2306 C C . MET A 1 285 ? -6.063 9.766 16.609 1.00 87.69 285 MET A C 1
ATOM 2308 O O . MET A 1 285 ? -6.774 8.876 17.094 1.00 87.69 285 MET A O 1
ATOM 2312 N N . THR A 1 286 ? -4.840 10.020 17.077 1.00 87.88 286 THR A N 1
ATOM 2313 C CA . THR A 1 286 ? -4.133 9.115 17.997 1.00 87.88 286 THR A CA 1
ATOM 2314 C C . THR A 1 286 ? -3.848 9.698 19.382 1.00 87.88 286 THR A C 1
ATOM 2316 O O . THR A 1 286 ? -3.549 8.946 20.308 1.00 87.88 286 THR A O 1
ATOM 2319 N N . GLY A 1 287 ? -3.924 11.019 19.536 1.00 91.25 287 GLY A N 1
ATOM 2320 C CA . GLY A 1 287 ? -3.486 11.767 20.717 1.00 91.25 287 GLY A CA 1
ATOM 2321 C C . GLY A 1 287 ? -1.991 12.110 20.745 1.00 91.25 287 GLY A C 1
ATOM 2322 O O . GLY A 1 287 ? -1.575 12.868 21.620 1.00 91.25 287 GLY A O 1
ATOM 2323 N N . LYS A 1 288 ? -1.181 11.594 19.809 1.00 91.62 288 LYS A N 1
ATOM 2324 C CA . LYS A 1 288 ? 0.270 11.832 19.721 1.00 91.62 288 LYS A CA 1
ATOM 2325 C C . LYS A 1 288 ? 0.660 12.304 18.327 1.00 91.62 288 LYS A C 1
ATOM 2327 O O . LYS A 1 288 ? 0.158 11.804 17.327 1.00 91.62 288 LYS A O 1
ATOM 2332 N N . SER A 1 289 ? 1.557 13.275 18.261 1.00 91.62 289 SER A N 1
ATOM 2333 C CA . SER A 1 289 ? 2.186 13.709 17.013 1.00 91.62 289 SER A CA 1
ATOM 2334 C C . SER A 1 289 ? 3.035 12.601 16.381 1.00 91.62 289 SER A C 1
ATOM 2336 O O . SER A 1 289 ? 3.408 11.627 17.036 1.00 91.62 289 SER A O 1
ATOM 2338 N N . GLU A 1 290 ? 3.375 12.781 15.106 1.00 87.94 290 GLU A N 1
ATOM 2339 C CA . GLU A 1 290 ? 4.274 11.894 14.352 1.00 87.94 290 GLU A CA 1
ATOM 2340 C C . GLU A 1 290 ? 5.609 11.699 15.083 1.00 87.94 290 GLU A C 1
ATOM 2342 O O . GLU A 1 290 ? 6.031 10.568 15.318 1.00 87.94 290 GLU A O 1
ATOM 2347 N N . LEU A 1 291 ? 6.209 12.794 15.564 1.00 87.62 291 LEU A N 1
ATOM 2348 C CA . LEU A 1 291 ? 7.460 12.761 16.319 1.00 87.62 291 LEU A CA 1
ATOM 2349 C C . LEU A 1 291 ? 7.325 12.025 17.663 1.00 87.62 291 LEU A C 1
ATOM 2351 O O . LEU A 1 291 ? 8.237 11.307 18.073 1.00 87.62 291 LEU A O 1
ATOM 2355 N N . GLU A 1 292 ? 6.204 12.183 18.370 1.00 91.25 292 GLU A N 1
ATOM 2356 C CA . GLU A 1 292 ? 5.956 11.452 19.620 1.00 91.25 292 GLU A CA 1
ATOM 2357 C C . GLU A 1 292 ? 5.822 9.948 19.372 1.00 91.25 292 GLU A C 1
ATOM 2359 O O . GLU A 1 292 ? 6.383 9.158 20.136 1.00 91.25 292 GLU A O 1
ATOM 2364 N N . TRP A 1 293 ? 5.138 9.544 18.299 1.00 90.44 293 TRP A N 1
ATOM 2365 C CA . TRP A 1 293 ? 5.065 8.138 17.909 1.00 90.44 293 TRP A CA 1
ATOM 2366 C C . TRP A 1 293 ? 6.408 7.585 17.462 1.00 90.44 293 TRP A C 1
ATOM 2368 O O . TRP A 1 293 ? 6.771 6.490 17.883 1.00 90.44 293 TRP A O 1
ATOM 2378 N N . TRP A 1 294 ? 7.164 8.340 16.668 1.00 89.06 294 TRP A N 1
ATOM 2379 C CA . TRP A 1 294 ? 8.504 7.951 16.251 1.00 89.06 294 TRP A CA 1
ATOM 2380 C C . TRP A 1 294 ? 9.425 7.730 17.453 1.00 89.06 294 TRP A C 1
ATOM 2382 O O . TRP A 1 294 ? 10.076 6.693 17.573 1.00 89.06 294 TRP A O 1
ATOM 2392 N N . ASN A 1 295 ? 9.440 8.673 18.395 1.00 89.19 295 ASN A N 1
ATOM 2393 C CA . ASN A 1 295 ? 10.238 8.549 19.610 1.00 89.19 295 ASN A CA 1
ATOM 2394 C C . ASN A 1 295 ? 9.785 7.363 20.462 1.00 89.19 295 ASN A C 1
ATOM 2396 O O . ASN A 1 295 ? 10.627 6.612 20.952 1.00 89.19 295 ASN A O 1
ATOM 2400 N N . GLN A 1 296 ? 8.473 7.157 20.605 1.00 90.38 296 GLN A N 1
ATOM 2401 C CA . GLN A 1 296 ? 7.950 6.007 21.332 1.00 90.38 296 GLN A CA 1
ATOM 2402 C C . GLN A 1 296 ? 8.397 4.699 20.680 1.00 90.38 296 GLN A C 1
ATOM 2404 O O . GLN A 1 296 ? 8.985 3.868 21.371 1.00 90.38 296 GLN A O 1
ATOM 2409 N N . MET A 1 297 ? 8.187 4.563 19.368 1.00 89.50 297 MET A N 1
ATOM 2410 C CA . MET A 1 297 ? 8.649 3.442 18.558 1.00 89.50 297 MET A CA 1
ATOM 2411 C C . MET A 1 297 ? 10.127 3.172 18.857 1.00 89.50 297 MET A C 1
ATOM 2413 O O . MET A 1 297 ? 10.483 2.078 19.275 1.00 89.50 297 MET A O 1
ATOM 2417 N N . LEU A 1 298 ? 11.000 4.177 18.774 1.00 87.38 298 LEU A N 1
ATOM 2418 C CA . LEU A 1 298 ? 12.429 4.009 19.053 1.00 87.38 298 LEU A CA 1
ATOM 2419 C C . LEU A 1 298 ? 12.774 3.603 20.491 1.00 87.38 298 LEU A C 1
ATOM 2421 O O . LEU A 1 298 ? 13.846 3.040 20.714 1.00 87.38 298 LEU A O 1
ATOM 2425 N N . THR A 1 299 ? 11.910 3.844 21.467 1.00 88.44 299 THR A N 1
ATOM 2426 C CA . THR A 1 299 ? 12.135 3.425 22.863 1.00 88.44 299 THR A CA 1
ATOM 2427 C C . THR A 1 299 ? 11.463 2.103 23.220 1.00 88.44 299 THR A C 1
ATOM 2429 O O . THR A 1 299 ? 11.783 1.516 24.253 1.00 88.44 299 THR A O 1
ATOM 2432 N N . ASP A 1 300 ? 10.572 1.609 22.364 1.00 87.75 300 ASP A N 1
ATOM 2433 C CA . ASP A 1 300 ? 9.834 0.380 22.604 1.00 87.75 300 ASP A CA 1
ATOM 2434 C C . ASP A 1 300 ? 10.723 -0.848 22.345 1.00 87.75 300 ASP A C 1
ATOM 2436 O O . ASP A 1 300 ? 11.200 -1.097 21.233 1.00 87.75 300 ASP A O 1
ATOM 2440 N N . ASN A 1 301 ? 10.993 -1.610 23.402 1.00 80.19 301 ASN A N 1
ATOM 2441 C CA . ASN A 1 301 ? 11.767 -2.849 23.320 1.00 80.19 301 ASN A CA 1
ATOM 2442 C C . ASN A 1 301 ? 10.883 -4.078 23.066 1.00 80.19 301 ASN A C 1
ATOM 2444 O O . ASN A 1 301 ? 11.423 -5.143 22.771 1.00 80.19 301 ASN A O 1
ATOM 2448 N N . ALA A 1 302 ? 9.559 -3.944 23.188 1.00 76.19 302 ALA A N 1
ATOM 2449 C CA . ALA A 1 302 ? 8.602 -5.009 22.915 1.00 76.19 302 ALA A CA 1
ATOM 2450 C C . ALA A 1 302 ? 8.230 -5.084 21.428 1.00 76.19 302 ALA A C 1
ATOM 2452 O O . ALA A 1 302 ? 7.851 -6.154 20.957 1.00 76.19 302 ALA A O 1
ATOM 2453 N N . PHE A 1 303 ? 8.372 -3.986 20.675 1.00 76.50 303 PHE A N 1
ATOM 2454 C CA . PHE A 1 303 ? 8.173 -4.021 19.228 1.00 76.50 303 PHE A CA 1
ATOM 2455 C C . PHE A 1 303 ? 9.209 -4.942 18.566 1.00 76.50 303 PHE A C 1
ATOM 2457 O O . PHE A 1 303 ? 10.416 -4.719 18.724 1.00 76.50 303 PHE A O 1
ATOM 2464 N N . PRO A 1 304 ? 8.781 -5.979 17.827 1.00 66.94 304 PRO A N 1
ATOM 2465 C CA . PRO A 1 304 ? 9.706 -6.891 17.181 1.00 66.94 304 PRO A CA 1
ATOM 2466 C C . PRO A 1 304 ? 10.394 -6.186 16.007 1.00 66.94 304 PRO A C 1
ATOM 2468 O O . PRO A 1 304 ? 9.893 -6.136 14.889 1.00 66.94 304 PRO A O 1
ATOM 2471 N N . TRP A 1 305 ? 11.604 -5.681 16.259 1.00 65.94 305 TRP A N 1
ATOM 2472 C CA . TRP A 1 305 ? 12.498 -5.101 15.244 1.00 65.94 305 TRP A CA 1
ATOM 2473 C C . TRP A 1 305 ? 12.976 -6.116 14.197 1.00 65.94 305 TRP A C 1
ATOM 2475 O O . TRP A 1 305 ? 13.592 -5.744 13.199 1.00 65.94 305 TRP A O 1
ATOM 2485 N N . LYS A 1 306 ? 12.719 -7.402 14.451 1.00 57.34 306 LYS A N 1
ATOM 2486 C CA . LYS A 1 306 ? 12.927 -8.529 13.548 1.00 57.34 306 LYS A CA 1
ATOM 2487 C C . LYS A 1 306 ? 11.644 -9.355 13.547 1.00 57.34 306 LYS A C 1
ATOM 2489 O O . LYS A 1 306 ? 11.215 -9.778 14.621 1.00 57.34 306 LYS A O 1
ATOM 2494 N N . ARG A 1 307 ? 11.050 -9.590 12.376 1.00 49.31 307 ARG A N 1
ATOM 2495 C CA . ARG A 1 307 ? 10.034 -10.638 12.229 1.00 49.31 307 ARG A CA 1
ATOM 2496 C C . ARG A 1 307 ? 10.770 -11.968 12.041 1.00 49.31 307 ARG A C 1
ATOM 2498 O O . ARG A 1 307 ? 11.701 -12.032 11.240 1.00 49.31 307 ARG A O 1
ATOM 2505 N N . VAL A 1 308 ? 10.427 -12.951 12.875 1.00 40.09 308 VAL A N 1
ATOM 2506 C CA . VAL A 1 308 ? 10.930 -14.334 12.798 1.00 40.09 308 VAL A CA 1
ATOM 2507 C C . VAL A 1 308 ? 10.124 -15.084 11.753 1.00 40.09 308 VAL A C 1
ATOM 2509 O O . VAL A 1 308 ? 8.895 -14.852 11.729 1.00 40.09 308 VAL A O 1
#

Organism: Folsomia candida (NCBI:txid158441)